Protein AF-0000000080639834 (afdb_homodimer)

Structure (mmCIF, N/CA/C/O backbone):
data_AF-0000000080639834-model_v1
#
loop_
_entity.id
_entity.type
_entity.pdbx_description
1 polymer Oxidoreductase
#
loop_
_atom_site.group_PDB
_atom_site.id
_atom_site.type_symbol
_atom_site.label_atom_id
_atom_site.label_alt_id
_atom_site.label_comp_id
_atom_site.label_asym_id
_atom_site.label_entity_id
_atom_site.label_seq_id
_atom_site.pdbx_PDB_ins_code
_atom_site.Cartn_x
_atom_site.Cartn_y
_atom_site.Cartn_z
_atom_site.occupancy
_atom_site.B_iso_or_equiv
_atom_site.auth_seq_id
_atom_site.auth_comp_id
_atom_site.auth_asym_id
_atom_site.auth_atom_id
_atom_site.pdbx_PDB_model_num
ATOM 1 N N . MET A 1 1 ? -9.336 -4.492 -18.922 1 90.06 1 MET A N 1
ATOM 2 C CA . MET A 1 1 ? -9.539 -4.125 -17.516 1 90.06 1 MET A CA 1
ATOM 3 C C . MET A 1 1 ? -8.281 -3.496 -16.938 1 90.06 1 MET A C 1
ATOM 5 O O . MET A 1 1 ? -8.312 -2.355 -16.469 1 90.06 1 MET A O 1
ATOM 9 N N . LEU A 1 2 ? -7.168 -4.141 -17.25 1 93.19 2 LEU A N 1
ATOM 10 C CA . LEU A 1 2 ? -5.934 -3.672 -16.641 1 93.19 2 LEU A CA 1
ATOM 11 C C . LEU A 1 2 ? -5.516 -2.322 -17.219 1 93.19 2 LEU A C 1
ATOM 13 O O . LEU A 1 2 ? -5.043 -1.449 -16.484 1 93.19 2 LEU A O 1
ATOM 17 N N . LYS A 1 3 ? -5.762 -2.193 -18.516 1 95.19 3 LYS A N 1
ATOM 18 C CA . LYS A 1 3 ? -5.43 -0.925 -19.156 1 95.19 3 LYS A CA 1
ATOM 19 C C . LYS A 1 3 ? -6.27 0.215 -18.578 1 95.19 3 LYS A C 1
ATOM 21 O O . LYS A 1 3 ? -5.75 1.296 -18.297 1 95.19 3 LYS A O 1
ATOM 26 N N . ILE A 1 4 ? -7.559 0.02 -18.438 1 95.81 4 ILE A N 1
ATOM 27 C CA . ILE A 1 4 ? -8.453 1.029 -17.875 1 95.81 4 ILE A CA 1
ATOM 28 C C . ILE A 1 4 ? -8.039 1.342 -16.438 1 95.81 4 ILE A C 1
ATOM 30 O O . ILE A 1 4 ? -7.992 2.508 -16.047 1 95.81 4 ILE A O 1
ATOM 34 N N . PHE A 1 5 ? -7.727 0.31 -15.688 1 97.44 5 PHE A N 1
ATOM 35 C CA . PHE A 1 5 ? -7.293 0.489 -14.312 1 97.44 5 PHE A CA 1
ATOM 36 C C . PHE A 1 5 ? -6.051 1.373 -14.242 1 97.44 5 PHE A C 1
ATOM 38 O O . PHE A 1 5 ? -5.996 2.314 -13.445 1 97.44 5 PHE A O 1
ATOM 45 N N . THR A 1 6 ? -5.07 1.073 -15.094 1 97.62 6 THR A N 1
ATOM 46 C CA . THR A 1 6 ? -3.809 1.808 -15.133 1 97.62 6 THR A CA 1
ATOM 47 C C . THR A 1 6 ? -4.051 3.275 -15.469 1 97.62 6 THR A C 1
ATOM 49 O O . THR A 1 6 ? -3.496 4.168 -14.82 1 97.62 6 THR A O 1
ATOM 52 N N . THR A 1 7 ? -4.867 3.473 -16.438 1 96.69 7 THR A N 1
ATOM 53 C CA . THR A 1 7 ? -5.152 4.832 -16.875 1 96.69 7 THR A CA 1
ATOM 54 C C . THR A 1 7 ? -5.867 5.621 -15.789 1 96.69 7 THR A C 1
ATOM 56 O O . THR A 1 7 ? -5.547 6.789 -15.547 1 96.69 7 THR A O 1
ATOM 59 N N . GLN A 1 8 ? -6.898 5.027 -15.18 1 97.5 8 GLN A N 1
ATOM 60 C CA . GLN A 1 8 ? -7.648 5.699 -14.125 1 97.5 8 GLN A CA 1
ATOM 61 C C . GLN A 1 8 ? -6.754 6.023 -12.93 1 97.5 8 GLN A C 1
ATOM 63 O O . GLN A 1 8 ? -6.848 7.105 -12.352 1 97.5 8 GLN A O 1
ATOM 68 N N . LEU A 1 9 ? -5.879 5.094 -12.555 1 97.25 9 LEU A N 1
ATOM 69 C CA . LEU A 1 9 ? -4.945 5.309 -11.453 1 97.25 9 LEU A CA 1
ATOM 70 C C . LEU A 1 9 ? -4.008 6.473 -11.75 1 97.25 9 LEU A C 1
ATOM 72 O O . LEU A 1 9 ? -3.801 7.34 -10.898 1 97.25 9 LEU A O 1
ATOM 76 N N . ALA A 1 10 ? -3.457 6.418 -12.945 1 96.56 10 ALA A N 1
ATOM 77 C CA . ALA A 1 10 ? -2.568 7.5 -13.367 1 96.56 10 ALA A CA 1
ATOM 78 C C . ALA A 1 10 ? -3.285 8.844 -13.32 1 96.56 10 ALA A C 1
ATOM 80 O O . ALA A 1 10 ? -2.691 9.859 -12.945 1 96.56 10 ALA A O 1
ATOM 81 N N . GLY A 1 11 ? -4.508 8.836 -13.766 1 97.19 11 GLY A N 1
ATOM 82 C CA . GLY A 1 11 ? -5.309 10.047 -13.703 1 97.19 11 GLY A CA 1
ATOM 83 C C . GLY A 1 11 ? -5.48 10.578 -12.297 1 97.19 11 GLY A C 1
ATOM 84 O O . GLY A 1 11 ? -5.371 11.789 -12.062 1 97.19 11 GLY A O 1
ATOM 85 N N . ILE A 1 12 ? -5.695 9.719 -11.359 1 98.12 12 ILE A N 1
ATOM 86 C CA . ILE A 1 12 ? -5.883 10.102 -9.969 1 98.12 12 ILE A CA 1
ATOM 87 C C . ILE A 1 12 ? -4.59 10.688 -9.414 1 98.12 12 ILE A C 1
ATOM 89 O O . ILE A 1 12 ? -4.605 11.75 -8.781 1 98.12 12 ILE A O 1
ATOM 93 N N . PHE A 1 13 ? -3.469 10 -9.625 1 98.19 13 PHE A N 1
ATOM 94 C CA . PHE A 1 13 ? -2.18 10.484 -9.141 1 98.19 13 PHE A CA 1
ATOM 95 C C . PHE A 1 13 ? -1.858 11.852 -9.734 1 98.19 13 PHE A C 1
ATOM 97 O O . PHE A 1 13 ? -1.372 12.742 -9.031 1 98.19 13 PHE A O 1
ATOM 104 N N . SER A 1 14 ? -2.188 11.961 -11.016 1 97.75 14 SER A N 1
ATOM 105 C CA . SER A 1 14 ? -1.952 13.234 -11.68 1 97.75 14 SER A CA 1
ATOM 106 C C . SER A 1 14 ? -2.807 14.344 -11.07 1 97.75 14 SER A C 1
ATOM 108 O O . SER A 1 14 ? -2.352 15.477 -10.93 1 97.75 14 SER A O 1
ATOM 110 N N . ARG A 1 15 ? -4.02 14.086 -10.773 1 97.81 15 ARG A N 1
ATOM 111 C CA . ARG A 1 15 ? -4.914 15.062 -10.156 1 97.81 15 ARG A CA 1
ATOM 112 C C . ARG A 1 15 ? -4.418 15.469 -8.773 1 97.81 15 ARG A C 1
ATOM 114 O O . ARG A 1 15 ? -4.477 16.641 -8.398 1 97.81 15 ARG A O 1
ATOM 121 N N . ILE A 1 16 ? -3.914 14.516 -7.984 1 98.31 16 ILE A N 1
ATOM 122 C CA . ILE A 1 16 ? -3.363 14.812 -6.668 1 98.31 16 ILE A CA 1
ATOM 123 C C . ILE A 1 16 ? -2.148 15.727 -6.812 1 98.31 16 ILE A C 1
ATOM 125 O O . ILE A 1 16 ? -2.045 16.75 -6.121 1 98.31 16 ILE A O 1
ATOM 129 N N . GLN A 1 17 ? -1.299 15.328 -7.734 1 97.5 17 GLN A N 1
ATOM 130 C CA . GLN A 1 17 ? -0.08 16.094 -7.98 1 97.5 17 GLN A CA 1
ATOM 131 C C . GLN A 1 17 ? -0.402 17.531 -8.375 1 97.5 17 GLN A C 1
ATOM 133 O O . GLN A 1 17 ? 0.26 18.469 -7.926 1 97.5 17 GLN A O 1
ATOM 138 N N . ASP A 1 18 ? -1.428 17.688 -9.156 1 97.31 18 ASP A N 1
ATOM 139 C CA . ASP A 1 18 ? -1.771 19 -9.703 1 97.31 18 ASP A CA 1
ATOM 140 C C . ASP A 1 18 ? -2.549 19.828 -8.68 1 97.31 18 ASP A C 1
ATOM 142 O O . ASP A 1 18 ? -2.326 21.031 -8.555 1 97.31 18 ASP A O 1
ATOM 146 N N . LYS A 1 19 ? -3.467 19.203 -7.961 1 97.94 19 LYS A N 1
ATOM 147 C CA . LYS A 1 19 ? -4.449 19.969 -7.191 1 97.94 19 LYS A CA 1
ATOM 148 C C . LYS A 1 19 ? -4.102 19.969 -5.707 1 97.94 19 LYS A C 1
ATOM 150 O O . LYS A 1 19 ? -4.586 20.812 -4.953 1 97.94 19 LYS A O 1
ATOM 155 N N . GLU A 1 20 ? -3.26 19.031 -5.293 1 98.25 20 GLU A N 1
ATOM 156 C CA . GLU A 1 20 ? -3.041 18.891 -3.855 1 98.25 20 GLU A CA 1
ATOM 157 C C . GLU A 1 20 ? -1.598 19.219 -3.484 1 98.25 20 GLU A C 1
ATOM 159 O O . GLU A 1 20 ? -1.167 18.969 -2.359 1 98.25 20 GLU A O 1
ATOM 164 N N . SER A 1 21 ? -0.83 19.766 -4.426 1 97.75 21 SER A N 1
ATOM 165 C CA . SER A 1 21 ? 0.59 20.016 -4.203 1 97.75 21 SER A CA 1
ATOM 166 C C . SER A 1 21 ? 0.807 20.969 -3.035 1 97.75 21 SER A C 1
ATOM 168 O O . SER A 1 21 ? 1.711 20.781 -2.221 1 97.75 21 SER A O 1
ATOM 170 N N . GLU A 1 22 ? -0.004 22 -2.928 1 98.19 22 GLU A N 1
ATOM 171 C CA . GLU A 1 22 ? 0.126 22.969 -1.846 1 98.19 22 GLU A CA 1
ATOM 172 C C . GLU A 1 22 ? -0.209 22.344 -0.496 1 98.19 22 GLU A C 1
ATOM 174 O O . GLU A 1 22 ? 0.493 22.562 0.492 1 98.19 22 GLU A O 1
ATOM 179 N N . ALA A 1 23 ? -1.272 21.594 -0.475 1 98.56 23 ALA A N 1
ATOM 180 C CA . ALA A 1 23 ? -1.664 20.922 0.756 1 98.56 23 ALA A CA 1
ATOM 181 C C . ALA A 1 23 ? -0.589 19.938 1.204 1 98.56 23 ALA A C 1
ATOM 183 O O . ALA A 1 23 ? -0.325 19.797 2.4 1 98.56 23 ALA A O 1
ATOM 184 N N . ILE A 1 24 ? 0.031 19.25 0.266 1 98.56 24 ILE A N 1
ATOM 185 C CA . ILE A 1 24 ? 1.103 18.312 0.565 1 98.56 24 ILE A CA 1
ATOM 186 C C . ILE A 1 24 ? 2.295 19.062 1.161 1 98.56 24 ILE A C 1
ATOM 188 O O . ILE A 1 24 ? 2.887 18.609 2.146 1 98.56 24 ILE A O 1
ATOM 192 N N . GLU A 1 25 ? 2.617 20.188 0.616 1 98.25 25 GLU A N 1
ATOM 193 C CA . GLU A 1 25 ? 3.707 21 1.15 1 98.25 25 GLU A CA 1
ATOM 194 C C . GLU A 1 25 ? 3.396 21.469 2.566 1 98.25 25 GLU A C 1
ATOM 196 O O . GLU A 1 25 ? 4.25 21.406 3.453 1 98.25 25 GLU A O 1
ATOM 201 N N . ASP A 1 26 ? 2.197 21.938 2.74 1 98.56 26 ASP A N 1
ATOM 202 C CA . ASP A 1 26 ? 1.784 22.422 4.055 1 98.56 26 ASP A CA 1
ATOM 203 C C . ASP A 1 26 ? 1.792 21.297 5.082 1 98.56 26 ASP A C 1
ATOM 205 O O . ASP A 1 26 ? 2.242 21.484 6.215 1 98.56 26 ASP A O 1
ATOM 209 N N . GLY A 1 27 ? 1.279 20.156 4.676 1 98.69 27 GLY A N 1
ATOM 210 C CA . GLY A 1 27 ? 1.296 19 5.555 1 98.69 27 GLY A CA 1
ATOM 211 C C . GLY A 1 27 ? 2.697 18.547 5.926 1 98.69 27 GLY A C 1
ATOM 212 O O . GLY A 1 27 ? 2.975 18.266 7.094 1 98.69 27 GLY A O 1
ATOM 213 N N . ALA A 1 28 ? 3.537 18.5 4.906 1 98.31 28 ALA A N 1
ATOM 214 C CA . ALA A 1 28 ? 4.926 18.125 5.145 1 98.31 28 ALA A CA 1
ATOM 215 C C . ALA A 1 28 ? 5.605 19.078 6.113 1 98.31 28 ALA A C 1
ATOM 217 O O . ALA A 1 28 ? 6.379 18.656 6.977 1 98.31 28 ALA A O 1
ATOM 218 N N . ARG A 1 29 ? 5.301 20.312 5.898 1 97.88 29 ARG A N 1
ATOM 219 C CA . ARG A 1 29 ? 5.883 21.328 6.77 1 97.88 29 ARG A CA 1
ATOM 220 C C . ARG A 1 29 ? 5.434 21.141 8.211 1 97.88 29 ARG A C 1
ATOM 222 O O . ARG A 1 29 ? 6.25 21.188 9.133 1 97.88 29 ARG A O 1
ATOM 229 N N . LEU A 1 30 ? 4.199 20.922 8.375 1 98.06 30 LEU A N 1
ATOM 230 C CA . LEU A 1 30 ? 3.648 20.688 9.703 1 98.06 30 LEU A CA 1
ATOM 231 C C . LEU A 1 30 ? 4.293 19.469 10.352 1 98.06 30 LEU A C 1
ATOM 233 O O . LEU A 1 30 ? 4.699 19.531 11.516 1 98.06 30 LEU A O 1
ATOM 237 N N . LEU A 1 31 ? 4.43 18.422 9.664 1 98.19 31 LEU A N 1
ATOM 238 C CA . LEU A 1 31 ? 5.004 17.188 10.164 1 98.19 31 LEU A CA 1
ATOM 239 C C . LEU A 1 31 ? 6.496 17.344 10.438 1 98.19 31 LEU A C 1
ATOM 241 O O . LEU A 1 31 ? 6.996 16.875 11.461 1 98.19 31 LEU A O 1
ATOM 245 N N . ALA A 1 32 ? 7.164 18.031 9.531 1 97.31 32 ALA A N 1
ATOM 246 C CA . ALA A 1 32 ? 8.602 18.234 9.664 1 97.31 32 ALA A CA 1
ATOM 247 C C . ALA A 1 32 ? 8.93 19 10.945 1 97.31 32 ALA A C 1
ATOM 249 O O . ALA A 1 32 ? 9.969 18.766 11.57 1 97.31 32 ALA A O 1
ATOM 250 N N . GLN A 1 33 ? 8.086 19.891 11.297 1 95.75 33 GLN A N 1
ATOM 251 C CA . GLN A 1 33 ? 8.281 20.688 12.508 1 95.75 33 GLN A CA 1
ATOM 252 C C . GLN A 1 33 ? 8.414 19.797 13.742 1 95.75 33 GLN A C 1
ATOM 254 O O . GLN A 1 33 ? 9.289 20 14.578 1 95.75 33 GLN A O 1
ATOM 259 N N . ALA A 1 34 ? 7.559 18.797 13.852 1 96 34 ALA A N 1
ATOM 260 C CA . ALA A 1 34 ? 7.637 17.859 14.969 1 96 34 ALA A CA 1
ATOM 261 C C . ALA A 1 34 ? 8.914 17.016 14.898 1 96 34 ALA A C 1
ATOM 263 O O . ALA A 1 34 ? 9.602 16.844 15.898 1 96 34 ALA A O 1
ATOM 264 N N . ALA A 1 35 ? 9.242 16.531 13.703 1 95.81 35 ALA A N 1
ATOM 265 C CA . ALA A 1 35 ? 10.398 15.664 13.508 1 95.81 35 ALA A CA 1
ATOM 266 C C . ALA A 1 35 ? 11.695 16.375 13.883 1 95.81 35 ALA A C 1
ATOM 268 O O . ALA A 1 35 ? 12.539 15.812 14.586 1 95.81 35 ALA A O 1
ATOM 269 N N . VAL A 1 36 ? 11.844 17.609 13.484 1 95.56 36 VAL A N 1
ATOM 270 C CA . VAL A 1 36 ? 13.07 18.359 13.719 1 95.56 36 VAL A CA 1
ATOM 271 C C . VAL A 1 36 ? 13.203 18.703 15.203 1 95.56 36 VAL A C 1
ATOM 273 O O . VAL A 1 36 ? 14.312 18.766 15.734 1 95.56 36 VAL A O 1
ATOM 276 N N . SER A 1 37 ? 12.141 18.859 15.891 1 95.12 37 SER A N 1
ATOM 277 C CA . SER A 1 37 ? 12.156 19.25 17.297 1 95.12 37 SER A CA 1
ATOM 278 C C . SER A 1 37 ? 12.234 18.031 18.203 1 95.12 37 SER A C 1
ATOM 280 O O . SER A 1 37 ? 12.156 18.141 19.438 1 95.12 37 SER A O 1
ATOM 282 N N . GLY A 1 38 ? 12.32 16.812 17.641 1 95.38 38 GLY A N 1
ATOM 283 C CA . GLY A 1 38 ? 12.531 15.602 18.406 1 95.38 38 GLY A CA 1
ATOM 284 C C . GLY A 1 38 ? 11.234 14.969 18.891 1 95.38 38 GLY A C 1
ATOM 285 O O . GLY A 1 38 ? 11.25 14.102 19.766 1 95.38 38 GLY A O 1
ATOM 286 N N . HIS A 1 39 ? 10.133 15.406 18.297 1 97 39 HIS A N 1
ATOM 287 C CA . HIS A 1 39 ? 8.836 14.852 18.656 1 97 39 HIS A CA 1
ATOM 288 C C . HIS A 1 39 ? 8.352 13.852 17.609 1 97 39 HIS A C 1
ATOM 290 O O . HIS A 1 39 ? 9.023 13.633 16.609 1 97 39 HIS A O 1
ATOM 296 N N . SER A 1 40 ? 7.172 13.273 17.859 1 97.88 40 SER A N 1
ATOM 297 C CA . SER A 1 40 ? 6.77 12.125 17.062 1 97.88 40 SER A CA 1
ATOM 298 C C . SER A 1 40 ? 5.664 12.5 16.078 1 97.88 40 SER A C 1
ATOM 300 O O . SER A 1 40 ? 4.91 13.445 16.312 1 97.88 40 SER A O 1
ATOM 302 N N . ILE A 1 41 ? 5.668 11.789 15.023 1 98.38 41 ILE A N 1
ATOM 303 C CA . ILE A 1 41 ? 4.566 11.766 14.07 1 98.38 41 ILE A CA 1
ATOM 304 C C . ILE A 1 41 ? 3.807 10.445 14.188 1 98.38 41 ILE A C 1
ATOM 306 O O . ILE A 1 41 ? 4.316 9.398 13.789 1 98.38 41 ILE A O 1
ATOM 310 N N . TYR A 1 42 ? 2.621 10.477 14.719 1 98.69 42 TYR A N 1
ATOM 311 C CA . TYR A 1 42 ? 1.824 9.266 14.859 1 98.69 42 TYR A CA 1
ATOM 312 C C . TYR A 1 42 ? 0.984 9.023 13.609 1 98.69 42 TYR A C 1
ATOM 314 O O . TYR A 1 42 ? 0.256 9.906 13.156 1 98.69 42 TYR A O 1
ATOM 322 N N . LEU A 1 43 ? 1.122 7.895 13.055 1 98.56 43 LEU A N 1
ATOM 323 C CA . LEU A 1 43 ? 0.409 7.516 11.836 1 98.56 43 LEU A CA 1
ATOM 324 C C . LEU A 1 43 ? -0.822 6.68 12.172 1 98.56 43 LEU A C 1
ATOM 326 O O . LEU A 1 43 ? -0.72 5.66 12.859 1 98.56 43 LEU A O 1
ATOM 330 N N . TYR A 1 44 ? -1.936 7.16 11.695 1 98.19 44 TYR A N 1
ATOM 331 C CA . TYR A 1 44 ? -3.191 6.445 11.898 1 98.19 44 TYR A CA 1
ATOM 332 C C . TYR A 1 44 ? -3.783 5.996 10.57 1 98.19 44 TYR A C 1
ATOM 334 O O . TYR A 1 44 ? -3.82 6.77 9.609 1 98.19 44 TYR A O 1
ATOM 342 N N . GLY A 1 45 ? -4.219 4.879 10.438 1 97.56 45 GLY A N 1
ATOM 343 C CA . GLY A 1 45 ? -4.98 4.281 9.352 1 97.56 45 GLY A CA 1
ATOM 344 C C . GLY A 1 45 ? -5.75 3.045 9.781 1 97.56 45 GLY A C 1
ATOM 345 O O . GLY A 1 45 ? -5.199 2.16 10.438 1 97.56 45 GLY A O 1
ATOM 346 N N . ALA A 1 46 ? -7 3.008 9.469 1 96.5 46 ALA A N 1
ATOM 347 C CA . ALA A 1 46 ? -7.816 1.84 9.789 1 96.5 46 ALA A CA 1
ATOM 348 C C . ALA A 1 46 ? -7.91 0.892 8.594 1 96.5 46 ALA A C 1
ATOM 350 O O . ALA A 1 46 ? -7.656 1.29 7.457 1 96.5 46 ALA A O 1
ATOM 351 N N . ASN A 1 47 ? -8.242 -0.362 8.922 1 96.44 47 ASN A N 1
ATOM 352 C CA . ASN A 1 47 ? -8.445 -1.374 7.895 1 96.44 47 ASN A CA 1
ATOM 353 C C . ASN A 1 47 ? -7.277 -1.428 6.918 1 96.44 47 ASN A C 1
ATOM 355 O O . ASN A 1 47 ? -6.121 -1.547 7.332 1 96.44 47 ASN A O 1
ATOM 359 N N . GLU A 1 48 ? -7.512 -1.321 5.574 1 98.19 48 GLU A N 1
ATOM 360 C CA . GLU A 1 48 ? -6.445 -1.461 4.586 1 98.19 48 GLU A CA 1
ATOM 361 C C . GLU A 1 48 ? -5.422 -0.336 4.719 1 98.19 48 GLU A C 1
ATOM 363 O O . GLU A 1 48 ? -4.258 -0.502 4.348 1 98.19 48 GLU A O 1
ATOM 368 N N . MET A 1 49 ? -5.852 0.765 5.348 1 98.31 49 MET A N 1
ATOM 369 C CA . MET A 1 49 ? -4.949 1.909 5.461 1 98.31 49 MET A CA 1
ATOM 370 C C . MET A 1 49 ? -3.859 1.644 6.492 1 98.31 49 MET A C 1
ATOM 372 O O . MET A 1 49 ? -2.871 2.375 6.562 1 98.31 49 MET A O 1
ATOM 376 N N . GLN A 1 50 ? -4.023 0.558 7.238 1 97.88 50 GLN A N 1
ATOM 377 C CA . GLN A 1 50 ? -2.949 0.133 8.125 1 97.88 50 GLN A CA 1
ATOM 378 C C . GLN A 1 50 ? -1.675 -0.169 7.344 1 97.88 50 GLN A C 1
ATOM 380 O O . GLN A 1 50 ? -0.573 -0.104 7.895 1 97.88 50 GLN A O 1
ATOM 385 N N . GLY A 1 51 ? -1.862 -0.448 6.078 1 98.38 51 GLY A N 1
ATOM 386 C CA . GLY A 1 51 ? -0.725 -0.765 5.227 1 98.38 51 GLY A CA 1
ATOM 387 C C . GLY A 1 51 ? 0.254 0.386 5.086 1 98.38 51 GLY A C 1
ATOM 388 O O . GLY A 1 51 ? 1.43 0.175 4.781 1 98.38 51 GLY A O 1
ATOM 389 N N . ILE A 1 52 ? -0.214 1.616 5.324 1 98.62 52 ILE A N 1
ATOM 390 C CA . ILE A 1 52 ? 0.664 2.777 5.23 1 98.62 52 ILE A CA 1
ATOM 391 C C . ILE A 1 52 ? 1.757 2.686 6.297 1 98.62 52 ILE A C 1
ATOM 393 O O . ILE A 1 52 ? 2.91 3.045 6.043 1 98.62 52 ILE A O 1
ATOM 397 N N . LEU A 1 53 ? 1.358 2.227 7.469 1 98.06 53 LEU A N 1
ATOM 398 C CA . LEU A 1 53 ? 2.32 2.096 8.555 1 98.06 53 LEU A CA 1
ATOM 399 C C . LEU A 1 53 ? 3.406 1.084 8.203 1 98.06 53 LEU A C 1
ATOM 401 O O . LEU A 1 53 ? 4.566 1.253 8.586 1 98.06 53 LEU A O 1
ATOM 405 N N . CYS A 1 54 ? 3.043 -0.043 7.469 1 97.75 54 CYS A N 1
ATOM 406 C CA . CYS A 1 54 ? 4.027 -1.024 7.023 1 97.75 54 CYS A CA 1
ATOM 407 C C . CYS A 1 54 ? 5.113 -0.365 6.184 1 97.75 54 CYS A C 1
ATOM 409 O O . CYS A 1 54 ? 6.305 -0.602 6.406 1 97.75 54 CYS A O 1
ATOM 411 N N . GLU A 1 55 ? 4.684 0.491 5.301 1 97.94 55 GLU A N 1
ATOM 412 C CA . GLU A 1 55 ? 5.629 1.222 4.465 1 97.94 55 GLU A CA 1
ATOM 413 C C . GLU A 1 55 ? 6.445 2.215 5.285 1 97.94 55 GLU A C 1
ATOM 415 O O . GLU A 1 55 ? 7.664 2.301 5.137 1 97.94 55 GLU A O 1
ATOM 420 N N . ALA A 1 56 ? 5.785 2.914 6.152 1 97.88 56 ALA A N 1
ATOM 421 C CA . ALA A 1 56 ? 6.402 4.016 6.891 1 97.88 56 ALA A CA 1
ATOM 422 C C . ALA A 1 56 ? 7.465 3.498 7.855 1 97.88 56 ALA A C 1
ATOM 424 O O . ALA A 1 56 ? 8.477 4.164 8.086 1 97.88 56 ALA A O 1
ATOM 425 N N . GLU A 1 57 ? 7.246 2.309 8.367 1 96.62 57 GLU A N 1
ATOM 426 C CA . GLU A 1 57 ? 8.125 1.806 9.422 1 96.62 57 GLU A CA 1
ATOM 427 C C . GLU A 1 57 ? 9.125 0.794 8.859 1 96.62 57 GLU A C 1
ATOM 429 O O . GLU A 1 57 ? 10.266 0.711 9.336 1 96.62 57 GLU A O 1
ATOM 434 N N . LEU A 1 58 ? 8.68 0.036 7.863 1 96.31 58 LEU A N 1
ATOM 435 C CA . LEU A 1 58 ? 9.461 -1.139 7.488 1 96.31 58 LEU A CA 1
ATOM 436 C C . LEU A 1 58 ? 9.969 -1.019 6.055 1 96.31 58 LEU A C 1
ATOM 438 O O . LEU A 1 58 ? 10.68 -1.903 5.566 1 96.31 58 LEU A O 1
ATOM 442 N N . GLY A 1 59 ? 9.547 0.02 5.371 1 95.31 59 GLY A N 1
ATOM 443 C CA . GLY A 1 59 ? 10.039 0.221 4.016 1 95.31 59 GLY A CA 1
ATOM 444 C C . GLY A 1 59 ? 11.523 0.528 3.963 1 95.31 59 GLY A C 1
ATOM 445 O O . GLY A 1 59 ? 12.156 0.72 5 1 95.31 59 GLY A O 1
ATOM 446 N N . SER A 1 60 ? 12.086 0.561 2.795 1 94.5 60 SER A N 1
ATOM 447 C CA . SER A 1 60 ? 13.516 0.806 2.602 1 94.5 60 SER A CA 1
ATOM 448 C C . SER A 1 60 ? 13.883 2.244 2.951 1 94.5 60 SER A C 1
ATOM 450 O O . SER A 1 60 ? 15.039 2.543 3.232 1 94.5 60 SER A O 1
ATOM 452 N N . GLU A 1 61 ? 12.898 3.119 2.922 1 94.69 61 GLU A N 1
ATOM 453 C CA . GLU A 1 61 ? 13.078 4.535 3.227 1 94.69 61 GLU A CA 1
ATOM 454 C C . GLU A 1 61 ? 12.039 5.027 4.227 1 94.69 61 GLU A C 1
ATOM 456 O O . GLU A 1 61 ? 11.195 5.859 3.893 1 94.69 61 GLU A O 1
ATOM 461 N N . PRO A 1 62 ? 12.234 4.605 5.41 1 94.56 62 PRO A N 1
ATOM 462 C CA . PRO A 1 62 ? 11.219 4.953 6.41 1 94.56 62 PRO A CA 1
ATOM 463 C C . PRO A 1 62 ? 11.094 6.461 6.625 1 94.56 62 PRO A C 1
ATOM 465 O O . PRO A 1 62 ? 12.078 7.191 6.484 1 94.56 62 PRO A O 1
ATOM 468 N N . MET A 1 63 ? 9.969 6.969 6.938 1 95.12 63 MET A N 1
ATOM 469 C CA . MET A 1 63 ? 9.719 8.367 7.254 1 95.12 63 MET A CA 1
ATOM 470 C C . MET A 1 63 ? 10.281 8.727 8.625 1 95.12 63 MET A C 1
ATOM 472 O O . MET A 1 63 ? 10.102 7.977 9.586 1 95.12 63 MET A O 1
ATOM 476 N N . PRO A 1 64 ? 10.945 9.797 8.773 1 95.25 64 PRO A N 1
ATOM 477 C CA . PRO A 1 64 ? 11.523 10.18 10.062 1 95.25 64 PRO A CA 1
ATOM 478 C C . PRO A 1 64 ? 10.461 10.406 11.141 1 95.25 64 PRO A C 1
ATOM 480 O O . PRO A 1 64 ? 9.391 10.945 10.859 1 95.25 64 PRO A O 1
ATOM 483 N N . ALA A 1 65 ? 10.703 9.93 12.359 1 96.5 65 ALA A N 1
ATOM 484 C CA . ALA A 1 65 ? 9.984 10.25 13.594 1 96.5 65 ALA A CA 1
ATOM 485 C C . ALA A 1 65 ? 8.594 9.617 13.594 1 96.5 65 ALA A C 1
ATOM 487 O O . ALA A 1 65 ? 7.727 10.016 14.375 1 96.5 65 ALA A O 1
ATOM 488 N N . VAL A 1 66 ? 8.336 8.688 12.688 1 97.5 66 VAL A N 1
ATOM 489 C CA . VAL A 1 66 ? 7.004 8.109 12.578 1 97.5 66 VAL A CA 1
ATOM 490 C C . VAL A 1 66 ? 6.852 6.973 13.594 1 97.5 66 VAL A C 1
ATOM 492 O O . VAL A 1 66 ? 7.789 6.207 13.82 1 97.5 66 VAL A O 1
ATOM 495 N N . LYS A 1 67 ? 5.707 6.949 14.211 1 97.25 67 LYS A N 1
ATOM 496 C CA . LYS A 1 67 ? 5.309 5.875 15.109 1 97.25 67 LYS A CA 1
ATOM 497 C C . LYS A 1 67 ? 3.869 5.441 14.844 1 97.25 67 LYS A C 1
ATOM 499 O O . LYS A 1 67 ? 3.07 6.211 14.305 1 97.25 67 LYS A O 1
ATOM 504 N N . ALA A 1 68 ? 3.609 4.227 15.211 1 97.12 68 ALA A N 1
ATOM 505 C CA . ALA A 1 68 ? 2.229 3.754 15.164 1 97.12 68 ALA A CA 1
ATOM 506 C C . ALA A 1 68 ? 1.34 4.555 16.109 1 97.12 68 ALA A C 1
ATOM 508 O O . ALA A 1 68 ? 1.759 4.91 17.219 1 97.12 68 ALA A O 1
ATOM 509 N N . PHE A 1 69 ? 0.178 4.797 15.672 1 97.94 69 PHE A N 1
ATOM 510 C CA . PHE A 1 69 ? -0.785 5.449 16.547 1 97.94 69 PHE A CA 1
ATOM 511 C C . PHE A 1 69 ? -1.034 4.609 17.797 1 97.94 69 PHE A C 1
ATOM 513 O O . PHE A 1 69 ? -1.271 3.404 17.703 1 97.94 69 PHE A O 1
ATOM 520 N N . PRO A 1 70 ? -0.953 5.18 18.922 1 96.19 70 PRO A N 1
ATOM 521 C CA . PRO A 1 70 ? -1.114 4.422 20.156 1 96.19 70 PRO A CA 1
ATOM 522 C C . PRO A 1 70 ? -2.557 3.977 20.406 1 96.19 70 PRO A C 1
ATOM 524 O O . PRO A 1 70 ? -3.455 4.363 19.656 1 96.19 70 PRO A O 1
ATOM 527 N N . ASP A 1 71 ? -2.781 3.217 21.422 1 92.25 71 ASP A N 1
ATOM 528 C CA . ASP A 1 71 ? -4.094 2.666 21.75 1 92.25 71 ASP A CA 1
ATOM 529 C C . ASP A 1 71 ? -5.082 3.777 22.094 1 92.25 71 ASP A C 1
ATOM 531 O O . ASP A 1 71 ? -6.285 3.645 21.844 1 92.25 71 ASP A O 1
ATOM 535 N N . THR A 1 72 ? -4.512 4.809 22.688 1 91.94 72 THR A N 1
ATOM 536 C CA . THR A 1 72 ? -5.352 5.949 23.031 1 91.94 72 THR A CA 1
ATOM 537 C C . THR A 1 72 ? -4.688 7.258 22.609 1 91.94 72 THR A C 1
ATOM 539 O O . THR A 1 72 ? -3.459 7.371 22.641 1 91.94 72 THR A O 1
ATOM 542 N N . ALA A 1 73 ? -5.523 8.227 22.297 1 94.12 73 ALA A N 1
ATOM 543 C CA . ALA A 1 73 ? -5.043 9.539 21.891 1 94.12 73 ALA A CA 1
ATOM 544 C C . ALA A 1 73 ? -4.48 10.312 23.078 1 94.12 73 ALA A C 1
ATOM 546 O O . ALA A 1 73 ? -3.803 11.328 22.906 1 94.12 73 ALA A O 1
ATOM 547 N N . ASP A 1 74 ? -4.672 9.82 24.266 1 93.94 74 ASP A N 1
ATOM 548 C CA . ASP A 1 74 ? -4.301 10.531 25.484 1 93.94 74 ASP A CA 1
ATOM 549 C C . ASP A 1 74 ? -2.785 10.672 25.594 1 93.94 74 ASP A C 1
ATOM 551 O O . ASP A 1 74 ? -2.289 11.617 26.203 1 93.94 74 ASP A O 1
ATOM 555 N N . SER A 1 75 ? -2.098 9.781 25.062 1 94.62 75 SER A N 1
ATOM 556 C CA . SER A 1 75 ? -0.643 9.789 25.188 1 94.62 75 SER A CA 1
ATOM 557 C C . SER A 1 75 ? -0.009 10.75 24.188 1 94.62 75 SER A C 1
ATOM 559 O O . SER A 1 75 ? 1.18 11.062 24.281 1 94.62 75 SER A O 1
ATOM 561 N N . ILE A 1 76 ? -0.763 11.242 23.25 1 97 76 ILE A N 1
ATOM 562 C CA . ILE A 1 76 ? -0.272 12.18 22.25 1 97 76 ILE A CA 1
ATOM 563 C C . ILE A 1 76 ? -0.305 13.602 22.812 1 97 76 ILE A C 1
ATOM 565 O O . ILE A 1 76 ? -1.308 14.023 23.391 1 97 76 ILE A O 1
ATOM 569 N N . THR A 1 77 ? 0.756 14.344 22.641 1 95.44 77 THR A N 1
ATOM 570 C CA . THR A 1 77 ? 0.842 15.688 23.203 1 95.44 77 THR A CA 1
ATOM 571 C C . THR A 1 77 ? 0.734 16.734 22.094 1 95.44 77 THR A C 1
ATOM 573 O O . THR A 1 77 ? 0.829 16.406 20.906 1 95.44 77 THR A O 1
ATOM 576 N N . GLU A 1 78 ? 0.684 17.984 22.438 1 95.69 78 GLU A N 1
ATOM 577 C CA . GLU A 1 78 ? 0.542 19.094 21.5 1 95.69 78 GLU A CA 1
ATOM 578 C C . GLU A 1 78 ? 1.802 19.281 20.656 1 95.69 78 GLU A C 1
ATOM 580 O O . GLU A 1 78 ? 1.762 19.891 19.594 1 95.69 78 GLU A O 1
ATOM 585 N N . SER A 1 79 ? 2.918 18.688 21.188 1 97 79 SER A N 1
ATOM 586 C CA . SER A 1 79 ? 4.176 18.828 20.469 1 97 79 SER A CA 1
ATOM 587 C C . SER A 1 79 ? 4.293 17.766 19.375 1 97 79 SER A C 1
ATOM 589 O O . SER A 1 79 ? 5.113 17.891 18.469 1 97 79 SER A O 1
ATOM 591 N N . ASP A 1 80 ? 3.475 16.703 19.422 1 98.25 80 ASP A N 1
ATOM 592 C CA . ASP A 1 80 ? 3.441 15.648 18.422 1 98.25 80 ASP A CA 1
ATOM 593 C C . ASP A 1 80 ? 2.566 16.047 17.234 1 98.25 80 ASP A C 1
ATOM 595 O O . ASP A 1 80 ? 1.898 17.078 17.266 1 98.25 80 ASP A O 1
ATOM 599 N N . ARG A 1 81 ? 2.645 15.297 16.188 1 98.62 81 ARG A N 1
ATOM 600 C CA . ARG A 1 81 ? 1.751 15.422 15.047 1 98.62 81 ARG A CA 1
ATOM 601 C C . ARG A 1 81 ? 1.111 14.078 14.703 1 98.62 81 ARG A C 1
ATOM 603 O O . ARG A 1 81 ? 1.627 13.023 15.086 1 98.62 81 ARG A O 1
ATOM 610 N N . VAL A 1 82 ? -0.001 14.219 14.086 1 98.62 82 VAL A N 1
ATOM 611 C CA . VAL A 1 82 ? -0.688 13.008 13.648 1 98.62 82 VAL A CA 1
ATOM 612 C C . VAL A 1 82 ? -0.933 13.078 12.141 1 98.62 82 VAL A C 1
ATOM 614 O O . VAL A 1 82 ? -1.34 14.117 11.617 1 98.62 82 VAL A O 1
ATOM 617 N N . LEU A 1 83 ? -0.575 12.094 11.477 1 98.75 83 LEU A N 1
ATOM 618 C CA . LEU A 1 83 ? -0.9 11.859 10.078 1 98.75 83 LEU A CA 1
ATOM 619 C C . LEU A 1 83 ? -1.946 10.758 9.938 1 98.75 83 LEU A C 1
ATOM 621 O O . LEU A 1 83 ? -1.662 9.586 1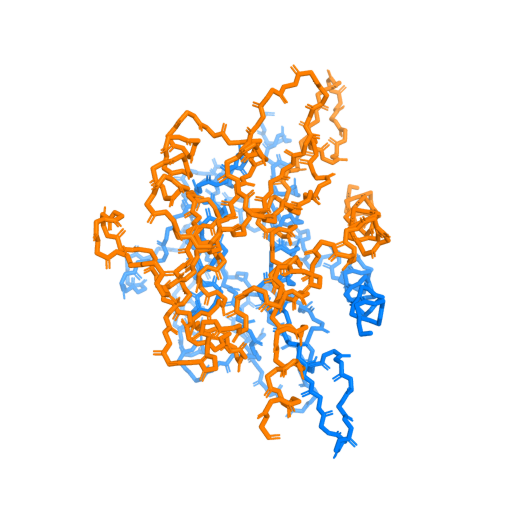0.211 1 98.75 83 LEU A O 1
ATOM 625 N N . MET A 1 84 ? -3.141 11.164 9.523 1 98.56 84 MET A N 1
ATOM 626 C CA . MET A 1 84 ? -4.273 10.25 9.484 1 98.56 84 MET A CA 1
ATOM 627 C C . MET A 1 84 ? -4.68 9.953 8.047 1 98.56 84 MET A C 1
ATOM 629 O O . MET A 1 84 ? -4.852 10.867 7.238 1 98.56 84 MET A O 1
ATOM 633 N N . PHE A 1 85 ? -4.797 8.672 7.684 1 98.62 85 PHE A N 1
ATOM 634 C CA . PHE A 1 85 ? -5.273 8.234 6.379 1 98.62 85 PHE A CA 1
ATOM 635 C C . PHE A 1 85 ? -6.641 7.574 6.496 1 98.62 85 PHE A C 1
ATOM 637 O O . PHE A 1 85 ? -6.82 6.637 7.273 1 98.62 85 PHE A O 1
ATOM 644 N N . CYS A 1 86 ? -7.57 8.047 5.695 1 97.81 86 CYS A N 1
ATOM 645 C CA . CYS A 1 86 ? -8.914 7.484 5.664 1 97.81 86 CYS A CA 1
ATOM 646 C C . CYS A 1 86 ? -9.305 7.09 4.246 1 97.81 86 CYS A C 1
ATOM 648 O O . CYS A 1 86 ? -9.031 7.82 3.293 1 97.81 86 CYS A O 1
ATOM 650 N N . SER A 1 87 ? -9.953 5.934 4.07 1 97.06 87 SER A N 1
ATOM 651 C CA . SER A 1 87 ? -10.375 5.453 2.76 1 97.06 87 SER A CA 1
ATOM 652 C C . SER A 1 87 ? -11.68 6.113 2.324 1 97.06 87 SER A C 1
ATOM 654 O O . SER A 1 87 ? -12.094 5.98 1.17 1 97.06 87 SER A O 1
ATOM 656 N N . SER A 1 88 ? -12.344 6.797 3.225 1 96.06 88 SER A N 1
ATOM 657 C CA . SER A 1 88 ? -13.57 7.559 3.018 1 96.06 88 SER A CA 1
ATOM 658 C C . SER A 1 88 ? -13.461 8.953 3.625 1 96.06 88 SER A C 1
ATOM 660 O O . SER A 1 88 ? -12.414 9.32 4.164 1 96.06 88 SER A O 1
ATOM 662 N N . PRO A 1 89 ? -14.492 9.75 3.432 1 95.38 89 PRO A N 1
ATOM 663 C CA . PRO A 1 89 ? -14.406 11.094 4 1 95.38 89 PRO A CA 1
ATOM 664 C C . PRO A 1 89 ? -14.289 11.094 5.523 1 95.38 89 PRO A C 1
ATOM 666 O O . PRO A 1 89 ? -14.07 12.141 6.133 1 95.38 89 PRO A O 1
ATOM 669 N N . GLY A 1 90 ? -14.266 9.945 6.145 1 93.62 90 GLY A N 1
ATOM 670 C CA . GLY A 1 90 ? -14.164 9.781 7.586 1 93.62 90 GLY A CA 1
ATOM 671 C C . GLY A 1 90 ? -15.375 9.109 8.195 1 93.62 90 GLY A C 1
ATOM 672 O O . GLY A 1 90 ? -16.5 9.617 8.086 1 93.62 90 GLY A O 1
ATOM 673 N N . THR A 1 91 ? -15.156 7.949 8.781 1 94 91 THR A N 1
ATOM 674 C CA . THR A 1 91 ? -16.219 7.316 9.562 1 94 91 THR A CA 1
ATOM 675 C C . THR A 1 91 ? -16.531 8.133 10.812 1 94 91 THR A C 1
ATOM 677 O O . THR A 1 91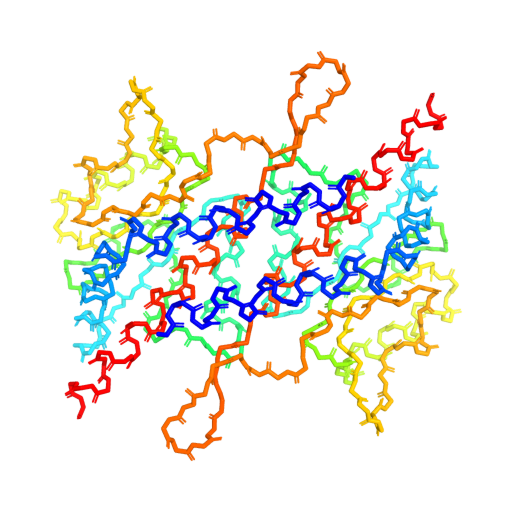 ? -15.789 9.062 11.156 1 94 91 THR A O 1
ATOM 680 N N . ALA A 1 92 ? -17.562 7.797 11.469 1 94.5 92 ALA A N 1
ATOM 681 C CA . ALA A 1 92 ? -17.906 8.477 12.719 1 94.5 92 ALA A CA 1
ATOM 682 C C . ALA A 1 92 ? -16.766 8.359 13.734 1 94.5 92 ALA A C 1
ATOM 684 O O . ALA A 1 92 ? -16.469 9.32 14.445 1 94.5 92 ALA A O 1
ATOM 685 N N . GLU A 1 93 ? -16.141 7.199 13.766 1 95.31 93 GLU A N 1
ATOM 686 C CA . GLU A 1 93 ? -15.039 6.957 14.68 1 95.31 93 GLU A CA 1
ATOM 687 C C . GLU A 1 93 ? -13.82 7.805 14.32 1 95.31 93 GLU A C 1
ATOM 689 O O . GLU A 1 93 ? -13.172 8.375 15.195 1 95.31 93 GLU A O 1
ATOM 694 N N . GLU A 1 94 ? -13.531 7.871 13.086 1 96.38 94 GLU A N 1
ATOM 695 C CA . GLU A 1 94 ? -12.398 8.656 12.602 1 96.38 94 GLU A CA 1
ATOM 696 C C . GLU A 1 94 ? -12.617 10.148 12.852 1 96.38 94 GLU A C 1
ATOM 698 O O . GLU A 1 94 ? -11.695 10.859 13.234 1 96.38 94 GLU A O 1
ATOM 703 N N . GLN A 1 95 ? -13.828 10.578 12.617 1 95.75 95 GLN A N 1
ATOM 704 C CA . GLN A 1 95 ? -14.164 11.977 12.836 1 95.75 95 GLN A CA 1
ATOM 705 C C . GLN A 1 95 ? -14.078 12.336 14.32 1 95.75 95 GLN A C 1
ATOM 707 O O . GLN A 1 95 ? -13.578 13.406 14.68 1 95.75 95 GLN A O 1
ATOM 712 N N . ALA A 1 96 ? -14.578 11.477 15.148 1 96 96 ALA A N 1
ATOM 713 C CA . ALA A 1 96 ? -14.508 11.688 16.594 1 96 96 ALA A CA 1
ATOM 714 C C . ALA A 1 96 ? -13.055 11.773 17.062 1 96 96 ALA A C 1
ATOM 716 O O . ALA A 1 96 ? -12.711 12.602 17.906 1 96 96 ALA A O 1
ATOM 717 N N . LEU A 1 97 ? -12.234 10.891 16.516 1 97.06 97 LEU A N 1
ATOM 718 C CA . LEU A 1 97 ? -10.812 10.891 16.859 1 97.06 97 LEU A CA 1
ATOM 719 C C . LEU A 1 97 ? -10.148 12.195 16.422 1 97.06 97 LEU A C 1
ATOM 721 O O . LEU A 1 97 ? -9.406 12.805 17.203 1 97.06 97 LEU A O 1
ATOM 725 N N . ALA A 1 98 ? -10.414 12.609 15.203 1 96.88 98 ALA A N 1
ATOM 726 C CA . ALA A 1 98 ? -9.852 13.852 14.68 1 96.88 98 ALA A CA 1
ATOM 727 C C . ALA A 1 98 ? -10.281 15.047 15.531 1 96.88 98 ALA A C 1
ATOM 729 O O . ALA A 1 98 ? -9.461 15.914 15.836 1 96.88 98 ALA A O 1
ATOM 730 N N . GLN A 1 99 ? -11.523 15.062 15.891 1 95.94 99 GLN A N 1
ATOM 731 C CA . GLN A 1 99 ? -12.047 16.141 16.719 1 95.94 99 GLN A CA 1
ATOM 732 C C . GLN A 1 99 ? -11.352 16.188 18.078 1 95.94 99 GLN A C 1
ATOM 734 O O . GLN A 1 99 ? -11 17.266 18.562 1 95.94 99 GLN A O 1
ATOM 739 N N . LYS A 1 100 ? -11.203 15.031 18.656 1 96.75 100 LYS A N 1
ATOM 740 C CA . LYS A 1 100 ? -10.523 14.93 19.938 1 96.75 100 LYS A CA 1
ATOM 741 C C . LYS A 1 100 ? -9.102 15.477 19.859 1 96.75 100 LYS A C 1
ATOM 743 O O . LYS A 1 100 ? -8.656 16.219 20.734 1 96.75 100 LYS A O 1
ATOM 748 N N . LEU A 1 101 ? -8.359 15.07 18.828 1 97.56 101 LEU A N 1
ATOM 749 C CA . LEU A 1 101 ? -6.992 15.523 18.625 1 97.56 101 LEU A CA 1
ATOM 750 C C . LEU A 1 101 ? -6.945 17.031 18.359 1 97.56 101 LEU A C 1
ATOM 752 O O . LEU A 1 101 ? -6.07 17.719 18.875 1 97.56 101 LEU A O 1
ATOM 756 N N . TYR A 1 102 ? -7.918 17.453 17.578 1 94.19 102 TYR A N 1
ATOM 757 C CA . TYR A 1 102 ? -8.023 18.875 17.266 1 94.19 102 TYR A CA 1
ATOM 758 C C . TYR A 1 102 ? -8.242 19.703 18.531 1 94.19 102 TYR A C 1
ATOM 760 O O . TYR A 1 102 ? -7.598 20.734 18.719 1 94.19 102 TYR A O 1
ATOM 768 N N . GLU A 1 103 ? -9.047 19.297 19.375 1 94.31 103 GLU A N 1
ATOM 769 C CA . GLU A 1 103 ? -9.367 20 20.609 1 94.31 103 GLU A CA 1
ATOM 770 C C . GLU A 1 103 ? -8.18 19.984 21.562 1 94.31 103 GLU A C 1
ATOM 772 O O . GLU A 1 103 ? -7.996 20.906 22.359 1 94.31 103 GLU A O 1
ATOM 777 N N . LYS A 1 104 ? -7.383 18.969 21.484 1 95.75 104 LYS A N 1
ATOM 778 C CA . LYS A 1 104 ? -6.188 18.844 22.312 1 95.75 104 LYS A CA 1
ATOM 779 C C . LYS A 1 104 ? -5.078 19.766 21.812 1 95.75 104 LYS A C 1
ATOM 781 O O . LYS A 1 104 ? -4.094 20 22.516 1 95.75 104 LYS A O 1
ATOM 786 N N . GLY A 1 105 ? -5.258 20.234 20.594 1 96.06 105 GLY A N 1
ATOM 787 C CA . GLY A 1 105 ? -4.266 21.125 20.016 1 96.06 105 GLY A CA 1
ATOM 788 C C . GLY A 1 105 ? -3.172 20.375 19.266 1 96.06 105 GLY A C 1
ATOM 789 O O . GLY A 1 105 ? -2.111 20.938 18.984 1 96.06 105 GLY A O 1
ATOM 790 N N . VAL A 1 106 ? -3.35 19.094 18.984 1 97.62 106 VAL A N 1
ATOM 791 C CA . VAL A 1 106 ? -2.387 18.281 18.234 1 97.62 106 VAL A CA 1
ATOM 792 C C . VAL A 1 106 ? -2.463 18.625 16.75 1 97.62 106 VAL A C 1
ATOM 794 O O . VAL A 1 106 ? -3.555 18.703 16.188 1 97.62 106 VAL A O 1
ATOM 797 N N . GLY A 1 107 ? -1.288 18.984 16.141 1 98.06 107 GLY A N 1
ATOM 798 C CA . GLY A 1 107 ? -1.276 19.188 14.695 1 98.06 107 GLY A CA 1
ATOM 799 C C . GLY A 1 107 ? -1.703 17.953 13.922 1 98.06 107 GLY A C 1
ATOM 800 O O . GLY A 1 107 ? -1.193 16.844 14.156 1 98.06 107 GLY A O 1
ATOM 801 N N . LEU A 1 108 ? -2.67 18.156 13.055 1 98.44 108 LEU A N 1
ATOM 802 C CA . LEU A 1 108 ? -3.285 17.031 12.383 1 98.44 108 LEU A CA 1
ATOM 803 C C . LEU A 1 108 ? -3.281 17.219 10.867 1 98.44 108 LEU A C 1
ATOM 805 O O . LEU A 1 108 ? -3.793 18.219 10.367 1 98.44 108 LEU A O 1
ATOM 809 N N . VAL A 1 109 ? -2.641 16.281 10.164 1 98.69 109 VAL A N 1
ATOM 810 C CA . VAL A 1 109 ? -2.732 16.156 8.711 1 98.69 109 VAL A CA 1
ATOM 811 C C . VAL A 1 109 ? -3.615 14.969 8.344 1 98.69 109 VAL A C 1
ATOM 813 O O . VAL A 1 109 ? -3.348 13.844 8.75 1 98.69 109 VAL A O 1
ATOM 816 N N . CYS A 1 110 ? -4.66 15.195 7.559 1 98.62 110 CYS A N 1
ATOM 817 C CA . CYS A 1 110 ? -5.578 14.117 7.195 1 98.62 110 CYS A CA 1
ATOM 818 C C . CYS A 1 110 ? -5.621 13.922 5.688 1 98.62 110 CYS A C 1
ATOM 820 O O . CYS A 1 110 ? -5.656 14.898 4.93 1 98.62 110 CYS A O 1
ATOM 822 N N . VAL A 1 111 ? -5.551 12.703 5.297 1 98.75 111 VAL A N 1
ATOM 823 C CA . VAL A 1 111 ? -5.727 12.297 3.906 1 98.75 111 VAL A CA 1
ATOM 824 C C . VAL A 1 111 ? -7.047 11.555 3.744 1 98.75 111 VAL A C 1
ATOM 826 O O . VAL A 1 111 ? -7.254 10.508 4.363 1 98.75 111 VAL A O 1
ATOM 829 N N . SER A 1 112 ? -7.957 12.07 2.982 1 98.31 112 SER A N 1
ATOM 830 C CA . SER A 1 112 ? -9.25 11.445 2.734 1 98.31 112 SER A CA 1
ATOM 831 C C . SER A 1 112 ? -9.914 12.023 1.492 1 98.31 112 SER A C 1
ATOM 833 O O . SER A 1 112 ? -9.625 13.156 1.095 1 98.31 112 SER A O 1
ATOM 835 N N . PRO A 1 113 ? -10.773 11.266 0.869 1 97.5 113 PRO A N 1
ATOM 836 C CA . PRO A 1 113 ? -11.5 11.867 -0.256 1 97.5 113 PRO A CA 1
ATOM 837 C C . PRO A 1 113 ? -12.523 12.906 0.189 1 97.5 113 PRO A C 1
ATOM 839 O O . PRO A 1 113 ? -13.102 12.781 1.272 1 97.5 113 PRO A O 1
ATOM 842 N N . VAL A 1 114 ? -12.727 13.891 -0.65 1 95.81 114 VAL A N 1
ATOM 843 C CA . VAL A 1 114 ? -13.797 14.867 -0.448 1 95.81 114 VAL A CA 1
ATOM 844 C C . VAL A 1 114 ? -14.969 14.547 -1.372 1 95.81 114 VAL A C 1
ATOM 846 O O . VAL A 1 114 ? -14.805 14.461 -2.592 1 95.81 114 VAL A O 1
ATOM 849 N N . ILE A 1 115 ? -16.078 14.266 -0.824 1 93.06 115 ILE A N 1
ATOM 850 C CA . ILE A 1 115 ? -17.297 13.984 -1.577 1 93.06 115 ILE A CA 1
ATOM 851 C C . ILE A 1 115 ? -18.281 15.148 -1.433 1 93.06 115 ILE A C 1
ATOM 853 O O . ILE A 1 115 ? -18.531 15.625 -0.321 1 93.06 115 ILE A O 1
ATOM 857 N N . LYS A 1 116 ? -18.844 15.484 -2.533 1 89 116 LYS A N 1
ATOM 858 C CA . LYS A 1 116 ? -19.75 16.625 -2.555 1 89 116 LYS A CA 1
ATOM 859 C C . LYS A 1 116 ? -20.922 16.422 -1.608 1 89 116 LYS A C 1
ATOM 861 O O . LYS A 1 116 ? -21.516 15.336 -1.574 1 89 116 LYS A O 1
ATOM 866 N N . ASP A 1 117 ? -21.203 17.406 -0.792 1 87.69 117 ASP A N 1
ATOM 867 C CA . ASP A 1 117 ? -22.375 17.484 0.074 1 87.69 117 ASP A CA 1
ATOM 868 C C . ASP A 1 117 ? -22.219 16.562 1.286 1 87.69 117 ASP A C 1
ATOM 870 O O . ASP A 1 117 ? -23.203 16.219 1.938 1 87.69 117 ASP A O 1
ATOM 874 N N . GLN A 1 118 ? -21.062 16.016 1.446 1 87.06 118 GLN A N 1
ATOM 875 C CA . GLN A 1 118 ? -20.766 15.242 2.648 1 87.06 118 GLN A CA 1
ATOM 876 C C . GLN A 1 118 ? -19.734 15.953 3.518 1 87.06 118 GLN A C 1
ATOM 878 O O . GLN A 1 118 ? -18.719 16.438 3.014 1 87.06 118 GLN A O 1
ATOM 883 N N . THR A 1 119 ? -20.203 16.188 4.699 1 86.31 119 THR A N 1
ATOM 884 C CA . THR A 1 119 ? -19.219 16.734 5.633 1 86.31 119 THR A CA 1
ATOM 885 C C . THR A 1 119 ? -18.234 15.648 6.074 1 86.31 119 THR A C 1
ATOM 887 O O . THR A 1 119 ? -18.641 14.57 6.52 1 86.31 119 THR A O 1
ATOM 890 N N . GLY A 1 120 ? -16.953 15.914 5.863 1 89.94 120 GLY A N 1
ATOM 891 C CA . GLY A 1 120 ? -15.945 14.922 6.219 1 89.94 120 GLY A CA 1
ATOM 892 C C . GLY A 1 120 ? -15 15.391 7.309 1 89.94 120 GLY A C 1
ATOM 893 O O . GLY A 1 120 ? -15.391 16.172 8.18 1 89.94 120 GLY A O 1
ATOM 894 N N . ILE A 1 121 ? -13.859 14.812 7.344 1 94.31 121 ILE A N 1
ATOM 895 C CA . ILE A 1 121 ? -12.898 15.008 8.422 1 94.31 121 ILE A CA 1
ATOM 896 C C . ILE A 1 121 ? -12.133 16.312 8.203 1 94.31 121 ILE A C 1
ATOM 898 O O . ILE A 1 121 ? -11.422 16.781 9.102 1 94.31 121 ILE A O 1
ATOM 902 N N . GLU A 1 122 ? -12.383 17.031 7.113 1 93.38 122 GLU A N 1
ATOM 903 C CA . GLU A 1 122 ? -11.625 18.203 6.723 1 93.38 122 GLU A CA 1
ATOM 904 C C . GLU A 1 122 ? -11.812 19.344 7.727 1 93.38 122 GLU A C 1
ATOM 906 O O . GLU A 1 122 ? -10.93 20.188 7.887 1 93.38 122 GLU A O 1
ATOM 911 N N . GLU A 1 123 ? -12.875 19.344 8.469 1 90.56 123 GLU A N 1
ATOM 912 C CA . GLU A 1 123 ? -13.18 20.422 9.406 1 90.56 123 GLU A CA 1
ATOM 913 C C . GLU A 1 123 ? -12.391 20.281 10.703 1 90.56 123 GLU A C 1
ATOM 915 O O . GLU A 1 123 ? -12.258 21.234 11.469 1 90.56 123 GLU A O 1
ATOM 920 N N . PHE A 1 124 ? -11.766 19.125 10.875 1 93.44 124 PHE A N 1
ATOM 921 C CA . PHE A 1 124 ? -11.133 18.844 12.156 1 93.44 124 PHE A CA 1
ATOM 922 C C . PHE A 1 124 ? -9.633 18.641 11.992 1 93.44 124 PHE A C 1
ATOM 924 O O . PHE A 1 124 ? -9.008 17.938 12.797 1 93.44 124 PHE A O 1
ATOM 931 N N . CYS A 1 125 ? -9.062 19.094 10.891 1 96.06 125 CYS A N 1
ATOM 932 C CA . CYS A 1 125 ? -7.625 18.922 10.727 1 96.06 125 CYS A CA 1
ATOM 933 C C . CYS A 1 125 ? -6.957 20.234 10.336 1 96.06 125 CYS A C 1
ATOM 935 O O . CYS A 1 125 ? -7.617 21.156 9.852 1 96.06 125 CYS A O 1
ATOM 937 N N . ASP A 1 126 ? -5.699 20.359 10.586 1 98.12 126 ASP A N 1
ATOM 938 C CA . ASP A 1 126 ? -4.93 21.547 10.234 1 98.12 126 ASP A CA 1
ATOM 939 C C . ASP A 1 126 ? -4.648 21.594 8.734 1 98.12 126 ASP A C 1
ATOM 941 O O . ASP A 1 126 ? -4.676 22.672 8.133 1 98.12 126 ASP A O 1
ATOM 945 N N . VAL A 1 127 ? -4.355 20.469 8.164 1 98.5 127 VAL A N 1
ATOM 946 C CA . VAL A 1 127 ? -4.145 20.328 6.73 1 98.5 127 VAL A CA 1
ATOM 947 C C . VAL A 1 127 ? -4.914 19.125 6.211 1 98.5 127 VAL A C 1
ATOM 949 O O . VAL A 1 127 ? -4.836 18.031 6.789 1 98.5 127 VAL A O 1
ATOM 952 N N . HIS A 1 128 ? -5.719 19.344 5.266 1 98.5 128 HIS A N 1
ATOM 953 C CA . HIS A 1 128 ? -6.422 18.25 4.609 1 98.5 128 HIS A CA 1
ATOM 954 C C . HIS A 1 128 ? -5.918 18.047 3.184 1 98.5 128 HIS A C 1
ATOM 956 O O . HIS A 1 128 ? -5.719 19.016 2.447 1 98.5 128 HIS A O 1
ATOM 962 N N . ILE A 1 129 ? -5.637 16.797 2.857 1 98.62 129 ILE A N 1
ATOM 963 C CA . ILE A 1 129 ? -5.23 16.422 1.507 1 98.62 129 ILE A CA 1
ATOM 964 C C . ILE A 1 129 ? -6.281 15.508 0.892 1 98.62 129 ILE A C 1
ATOM 966 O O . ILE A 1 129 ? -6.539 14.414 1.41 1 98.62 129 ILE A O 1
ATOM 970 N N . ASP A 1 130 ? -6.844 15.914 -0.208 1 98.38 130 ASP A N 1
ATOM 971 C CA . ASP A 1 130 ? -7.863 15.148 -0.921 1 98.38 130 ASP A CA 1
ATOM 972 C C . ASP A 1 130 ? -7.238 14 -1.711 1 98.38 130 ASP A C 1
ATOM 974 O O . ASP A 1 130 ? -6.43 14.234 -2.613 1 98.38 130 ASP A O 1
ATOM 978 N N . SER A 1 131 ? -7.645 12.773 -1.445 1 98.25 131 SER A N 1
ATOM 979 C CA . SER A 1 131 ? -7.062 11.609 -2.113 1 98.25 131 SER A CA 1
ATOM 980 C C . SER A 1 131 ? -7.598 11.469 -3.533 1 98.25 131 SER A C 1
ATOM 982 O O . SER A 1 131 ? -7.059 10.695 -4.328 1 98.25 131 SER A O 1
ATOM 984 N N . LYS A 1 132 ? -8.742 12.141 -3.838 1 97.88 132 LYS A N 1
ATOM 985 C CA . LYS A 1 132 ? -9.336 12.203 -5.168 1 97.88 132 LYS A CA 1
ATOM 986 C C . LYS A 1 132 ? -9.93 10.859 -5.574 1 97.88 132 LYS A C 1
ATOM 988 O O . LYS A 1 132 ? -10.398 10.695 -6.699 1 97.88 132 LYS A O 1
ATOM 993 N N . LEU A 1 133 ? -9.898 9.867 -4.668 1 97.69 133 LEU A N 1
ATOM 994 C CA . LEU A 1 133 ? -10.523 8.578 -4.938 1 97.69 133 LEU A CA 1
ATOM 995 C C . LEU A 1 133 ? -11.945 8.531 -4.391 1 97.69 133 LEU A C 1
ATOM 997 O O . LEU A 1 133 ? -12.156 8.172 -3.234 1 97.69 133 LEU A O 1
ATOM 1001 N N . LYS A 1 134 ? -12.914 8.82 -5.191 1 94.81 134 LYS A N 1
ATOM 1002 C CA . LYS A 1 134 ? -14.281 9.031 -4.727 1 94.81 134 LYS A CA 1
ATOM 1003 C C . LYS A 1 134 ? -15.156 7.824 -5.031 1 94.81 134 LYS A C 1
ATOM 1005 O O . LYS A 1 134 ? -16.203 7.633 -4.398 1 94.81 134 LYS A O 1
ATOM 1010 N N . MET A 1 135 ? -14.711 7.066 -6.027 1 94.38 135 MET A N 1
ATOM 1011 C CA . MET A 1 135 ? -15.484 5.906 -6.453 1 94.38 135 MET A CA 1
ATOM 1012 C C . MET A 1 135 ? -14.578 4.82 -7.02 1 94.38 135 MET A C 1
ATOM 1014 O O . MET A 1 135 ? -13.438 5.098 -7.402 1 94.38 135 MET A O 1
ATOM 1018 N N . PRO A 1 136 ? -15.117 3.562 -7.078 1 96.75 136 PRO A N 1
ATOM 1019 C CA . PRO A 1 136 ? -14.336 2.52 -7.742 1 96.75 136 PRO A CA 1
ATOM 1020 C C . PRO A 1 136 ? -14.016 2.857 -9.195 1 96.75 136 PRO A C 1
ATOM 1022 O O . PRO A 1 136 ? -14.797 3.545 -9.859 1 96.75 136 PRO A O 1
ATOM 1025 N N . LEU A 1 137 ? -12.953 2.303 -9.711 1 96.81 137 LEU A N 1
ATOM 1026 C CA . LEU A 1 137 ? -12.367 2.832 -10.938 1 96.81 137 LEU A CA 1
ATOM 1027 C C . LEU A 1 137 ? -12.875 2.078 -12.156 1 96.81 137 LEU A C 1
ATOM 1029 O O . LEU A 1 137 ? -12.844 2.6 -13.273 1 96.81 137 LEU A O 1
ATOM 1033 N N . LEU A 1 138 ? -13.289 0.852 -12 1 96.56 138 LEU A N 1
ATOM 1034 C CA . LEU A 1 138 ? -13.609 0.018 -13.156 1 96.56 138 LEU A CA 1
ATOM 1035 C C . LEU A 1 138 ? -15.117 -0.156 -13.297 1 96.56 138 LEU A C 1
ATOM 1037 O O . LEU A 1 138 ? -15.812 -0.419 -12.312 1 96.56 138 LEU A O 1
ATOM 1041 N N . PRO A 1 139 ? -15.609 -0.016 -14.477 1 92.75 139 PRO A N 1
ATOM 1042 C CA . PRO A 1 139 ? -17.016 -0.306 -14.727 1 92.75 139 PRO A CA 1
ATOM 1043 C C . PRO A 1 139 ? -17.312 -1.803 -14.789 1 92.75 139 PRO A C 1
ATOM 1045 O O . PRO A 1 139 ? -16.5 -2.57 -15.312 1 92.75 139 PRO A O 1
ATOM 1048 N N . ASP A 1 140 ? -18.406 -2.176 -14.234 1 89.62 140 ASP A N 1
ATOM 1049 C CA . ASP A 1 140 ? -18.859 -3.557 -14.336 1 89.62 140 ASP A CA 1
ATOM 1050 C C . ASP A 1 140 ? -20 -3.682 -15.359 1 89.62 140 ASP A C 1
ATOM 1052 O O . ASP A 1 140 ? -20.531 -2.676 -15.828 1 89.62 140 ASP A O 1
ATOM 1056 N N . GLU A 1 141 ? -20.281 -4.867 -15.719 1 86 141 GLU A N 1
ATOM 1057 C CA . GLU A 1 141 ? -21.297 -5.137 -16.734 1 86 141 GLU A CA 1
ATOM 1058 C C . GLU A 1 141 ? -22.688 -4.746 -16.234 1 86 141 GLU A C 1
ATOM 1060 O O . GLU A 1 141 ? -23.547 -4.348 -17.016 1 86 141 GLU A O 1
ATOM 1065 N N . ASP A 1 142 ? -22.969 -4.824 -15.031 1 89.38 142 ASP A N 1
ATOM 1066 C CA . ASP A 1 142 ? -24.297 -4.586 -14.477 1 89.38 142 ASP A CA 1
ATOM 1067 C C . ASP A 1 142 ? -24.484 -3.115 -14.117 1 89.38 142 ASP A C 1
ATOM 1069 O O . ASP A 1 142 ? -25.484 -2.746 -13.5 1 89.38 142 ASP A O 1
ATOM 1073 N N . GLY A 1 143 ? -23.5 -2.262 -14.383 1 88.5 143 GLY A N 1
ATOM 1074 C CA . GLY A 1 143 ? -23.609 -0.83 -14.148 1 88.5 143 GLY A CA 1
ATOM 1075 C C . GLY A 1 143 ? -22.922 -0.389 -12.867 1 88.5 143 GLY A C 1
ATOM 1076 O O . GLY A 1 143 ? -22.734 0.808 -12.641 1 88.5 143 GLY A O 1
ATOM 1077 N N . THR A 1 144 ? -22.625 -1.39 -12.078 1 91.75 144 THR A N 1
ATOM 1078 C CA . THR A 1 144 ? -21.891 -1.057 -10.859 1 91.75 144 THR A CA 1
ATOM 1079 C C . THR A 1 144 ? -20.406 -0.859 -11.156 1 91.75 144 THR A C 1
ATOM 1081 O O . THR A 1 144 ? -20 -0.893 -12.32 1 91.75 144 THR A O 1
ATOM 1084 N N . ARG A 1 145 ? -19.672 -0.35 -10.18 1 95.5 145 ARG A N 1
ATOM 1085 C CA . ARG A 1 145 ? -18.234 -0.149 -10.336 1 95.5 145 ARG A CA 1
ATOM 1086 C C . ARG A 1 145 ? -17.453 -0.961 -9.312 1 95.5 145 ARG A C 1
ATOM 1088 O O . ARG A 1 145 ? -17.969 -1.305 -8.25 1 95.5 145 ARG A O 1
ATOM 1095 N N . TYR A 1 146 ? -16.266 -1.347 -9.664 1 95.81 146 TYR A N 1
ATOM 1096 C CA . TYR A 1 146 ? -15.398 -2.045 -8.734 1 95.81 146 TYR A CA 1
ATOM 1097 C C . TYR A 1 146 ? -13.953 -1.579 -8.883 1 95.81 146 TYR A C 1
ATOM 1099 O O . TYR A 1 146 ? -13.648 -0.756 -9.75 1 95.81 146 TYR A O 1
ATOM 1107 N N . GLY A 1 147 ? -13.102 -2.018 -7.969 1 96.56 147 GLY A N 1
ATOM 1108 C CA . GLY A 1 147 ? -11.719 -1.576 -7.965 1 96.56 147 GLY A CA 1
ATOM 1109 C C . GLY A 1 147 ? -11.508 -0.275 -7.211 1 96.56 147 GLY A C 1
ATOM 1110 O O . GLY A 1 147 ? -11.539 0.804 -7.805 1 96.56 147 GLY A O 1
ATOM 1111 N N . PHE A 1 148 ? -11.359 -0.379 -5.969 1 97.5 148 PHE A N 1
ATOM 1112 C CA . PHE A 1 148 ? -11.203 0.777 -5.094 1 97.5 148 PHE A CA 1
ATOM 1113 C C . PHE A 1 148 ? -9.828 0.772 -4.43 1 97.5 148 PHE A C 1
ATOM 1115 O O . PHE A 1 148 ? -9.695 0.35 -3.277 1 97.5 148 PHE A O 1
ATOM 1122 N N . PRO A 1 149 ? -8.805 1.349 -5.082 1 97.56 149 PRO A N 1
ATOM 1123 C CA . PRO A 1 149 ? -7.422 1.25 -4.602 1 97.56 149 PRO A CA 1
ATOM 1124 C C . PRO A 1 149 ? -7.07 2.334 -3.584 1 97.56 149 PRO A C 1
ATOM 1126 O O . PRO A 1 149 ? -6.129 3.104 -3.797 1 97.56 149 PRO A O 1
ATOM 1129 N N . SER A 1 150 ? -7.73 2.316 -2.445 1 97.94 150 SER A N 1
ATOM 1130 C CA . SER A 1 150 ? -7.547 3.348 -1.43 1 97.94 150 SER A CA 1
ATOM 1131 C C . SER A 1 150 ? -6.137 3.305 -0.846 1 97.94 150 SER A C 1
ATOM 1133 O O . SER A 1 150 ? -5.508 4.348 -0.649 1 97.94 150 SER A O 1
ATOM 1135 N N . LEU A 1 151 ? -5.629 2.109 -0.603 1 98.56 151 LEU A N 1
ATOM 1136 C CA . LEU A 1 151 ? -4.289 1.985 -0.035 1 98.56 151 LEU A CA 1
ATOM 1137 C C . LEU A 1 151 ? -3.234 2.498 -1.012 1 98.56 151 LEU A C 1
ATOM 1139 O O . LEU A 1 151 ? -2.256 3.123 -0.602 1 98.56 151 LEU A O 1
ATOM 1143 N N . MET A 1 152 ? -3.43 2.287 -2.289 1 98.5 152 MET A N 1
ATOM 1144 C CA . MET A 1 152 ? -2.482 2.76 -3.295 1 98.5 152 MET A CA 1
ATOM 1145 C C . MET A 1 152 ? -2.475 4.285 -3.361 1 98.5 152 MET A C 1
ATOM 1147 O O . MET A 1 152 ? -1.409 4.898 -3.424 1 98.5 152 MET A O 1
ATOM 1151 N N . THR A 1 153 ? -3.652 4.816 -3.342 1 98.38 153 THR A N 1
ATOM 1152 C CA . THR A 1 153 ? -3.74 6.273 -3.395 1 98.38 153 THR A CA 1
ATOM 1153 C C . THR A 1 153 ? -3.154 6.895 -2.129 1 98.38 153 THR A C 1
ATOM 1155 O O . THR A 1 153 ? -2.465 7.914 -2.195 1 98.38 153 THR A O 1
ATOM 1158 N N . GLY A 1 154 ? -3.463 6.285 -0.996 1 98.69 154 GLY A N 1
ATOM 1159 C CA . GLY A 1 154 ? -2.859 6.73 0.25 1 98.69 154 GLY A CA 1
ATOM 1160 C C . GLY A 1 154 ? -1.344 6.684 0.23 1 98.69 154 GLY A C 1
ATOM 1161 O O . GLY A 1 154 ? -0.682 7.613 0.69 1 98.69 154 GLY A O 1
ATOM 1162 N N . LEU A 1 155 ? -0.819 5.613 -0.327 1 98.81 155 LEU A N 1
ATOM 1163 C CA . LEU A 1 155 ? 0.629 5.445 -0.397 1 98.81 155 LEU A CA 1
ATOM 1164 C C . LEU A 1 155 ? 1.255 6.5 -1.303 1 98.81 155 LEU A C 1
ATOM 1166 O O . LEU A 1 155 ? 2.361 6.977 -1.036 1 98.81 155 LEU A O 1
ATOM 1170 N N . TYR A 1 156 ? 0.576 6.859 -2.354 1 98.81 156 TYR A N 1
ATOM 1171 C CA . TYR A 1 156 ? 1.08 7.922 -3.217 1 98.81 156 TYR A CA 1
ATOM 1172 C C . TYR A 1 156 ? 1.265 9.219 -2.434 1 98.81 156 TYR A C 1
ATOM 1174 O O . TYR A 1 156 ? 2.316 9.852 -2.518 1 98.81 156 TYR A O 1
ATOM 1182 N N . ILE A 1 157 ? 0.257 9.562 -1.737 1 98.81 157 ILE A N 1
ATOM 1183 C CA . ILE A 1 157 ? 0.299 10.789 -0.954 1 98.81 157 ILE A CA 1
ATOM 1184 C C . ILE A 1 157 ? 1.338 10.656 0.158 1 98.81 157 ILE A C 1
ATOM 1186 O O . ILE A 1 157 ? 2.068 11.609 0.451 1 98.81 157 ILE A O 1
ATOM 1190 N N . TYR A 1 158 ? 1.428 9.492 0.764 1 98.88 158 TYR A N 1
ATOM 1191 C CA . TYR A 1 158 ? 2.438 9.242 1.786 1 98.88 158 TYR A CA 1
ATOM 1192 C C . TYR A 1 158 ? 3.838 9.508 1.248 1 98.88 158 TYR A C 1
ATOM 1194 O O . TYR A 1 158 ? 4.645 10.18 1.9 1 98.88 158 TYR A O 1
ATOM 1202 N N . HIS A 1 159 ? 4.109 8.945 0.072 1 98.62 159 HIS A N 1
ATOM 1203 C CA . HIS A 1 159 ? 5.426 9.148 -0.519 1 98.62 159 HIS A CA 1
ATOM 1204 C C . HIS A 1 159 ? 5.676 10.625 -0.811 1 98.62 159 HIS A C 1
ATOM 1206 O O . HIS A 1 159 ? 6.762 11.141 -0.544 1 98.62 159 HIS A O 1
ATOM 1212 N N . ALA A 1 160 ? 4.688 11.258 -1.332 1 98.25 160 ALA A N 1
ATOM 1213 C CA . ALA A 1 160 ? 4.801 12.688 -1.622 1 98.25 160 ALA A CA 1
ATOM 1214 C C . ALA A 1 160 ? 5.129 13.477 -0.359 1 98.25 160 ALA A C 1
ATOM 1216 O O . ALA A 1 160 ? 6.027 14.32 -0.364 1 98.25 160 ALA A O 1
ATOM 1217 N N . LEU A 1 161 ? 4.398 13.164 0.741 1 98.56 161 LEU A N 1
ATOM 1218 C CA . LEU A 1 161 ? 4.637 13.82 2.025 1 98.56 161 LEU A CA 1
ATOM 1219 C C . LEU A 1 161 ? 6.043 13.523 2.533 1 98.56 161 LEU A C 1
ATOM 1221 O O . LEU A 1 161 ? 6.742 14.422 3 1 98.56 161 LEU A O 1
ATOM 1225 N N . SER A 1 162 ? 6.41 12.266 2.422 1 97.94 162 SER A N 1
ATOM 1226 C CA . SER A 1 162 ? 7.703 11.82 2.932 1 97.94 162 SER A CA 1
ATOM 1227 C C . SER A 1 162 ? 8.852 12.516 2.215 1 97.94 162 SER A C 1
ATOM 1229 O O . SER A 1 162 ? 9.789 12.992 2.855 1 97.94 162 SER A O 1
ATOM 1231 N N . PHE A 1 163 ? 8.766 12.594 0.865 1 96.44 163 PHE A N 1
ATOM 1232 C CA . PHE A 1 163 ? 9.797 13.258 0.083 1 96.44 163 PHE A CA 1
ATOM 1233 C C . PHE A 1 163 ? 9.906 14.734 0.465 1 96.44 163 PHE A C 1
ATOM 1235 O O . PHE A 1 163 ? 11 15.242 0.682 1 96.44 163 PHE A O 1
ATOM 1242 N N . THR A 1 164 ? 8.797 15.359 0.501 1 96.88 164 THR A N 1
ATOM 1243 C CA . THR A 1 164 ? 8.75 16.781 0.792 1 96.88 164 THR A CA 1
ATOM 1244 C C . THR A 1 164 ? 9.242 17.062 2.209 1 96.88 164 THR A C 1
ATOM 1246 O O . THR A 1 164 ? 9.992 18.016 2.432 1 96.88 164 THR A O 1
ATOM 1249 N N . LEU A 1 165 ? 8.828 16.25 3.15 1 97.31 165 LEU A N 1
ATOM 1250 C CA . LEU A 1 165 ? 9.242 16.375 4.543 1 97.31 165 LEU A CA 1
ATOM 1251 C C . LEU A 1 165 ? 10.758 16.25 4.672 1 97.31 165 LEU A C 1
ATOM 1253 O O . LEU A 1 165 ? 11.398 17.062 5.336 1 97.31 165 LEU A O 1
ATOM 1257 N N . LYS A 1 166 ? 11.352 15.258 4.035 1 94.88 166 LYS A N 1
ATOM 1258 C CA . LYS A 1 166 ? 12.789 15.016 4.105 1 94.88 166 LYS A CA 1
ATOM 1259 C C . LYS A 1 166 ? 13.57 16.172 3.492 1 94.88 166 LYS A C 1
ATOM 1261 O O . LYS A 1 166 ? 14.625 16.547 4.008 1 94.88 166 LYS A O 1
ATOM 1266 N N . GLU A 1 167 ? 13.039 16.656 2.422 1 93.06 167 GLU A N 1
ATOM 1267 C CA . GLU A 1 167 ? 13.672 17.812 1.794 1 93.06 167 GLU A CA 1
ATOM 1268 C C . GLU A 1 167 ? 13.68 19.016 2.734 1 93.06 167 GLU A C 1
ATOM 1270 O O . GLU A 1 167 ? 14.68 19.719 2.844 1 93.06 167 GLU A O 1
ATOM 1275 N N . MET A 1 168 ? 12.617 19.219 3.416 1 93.88 168 MET A N 1
ATOM 1276 C CA . MET A 1 168 ? 12.5 20.344 4.34 1 93.88 168 MET A CA 1
ATOM 1277 C C . MET A 1 168 ? 13.422 20.156 5.543 1 93.88 168 MET A C 1
ATOM 1279 O O . MET A 1 168 ? 13.984 21.125 6.047 1 93.88 168 MET A O 1
ATOM 1283 N N . MET A 1 169 ? 13.484 18.984 5.926 1 94.25 169 MET A N 1
ATOM 1284 C CA . MET A 1 169 ? 14.32 18.703 7.094 1 94.25 169 MET A CA 1
ATOM 1285 C C . MET A 1 169 ? 15.797 18.922 6.77 1 94.25 169 MET A C 1
ATOM 1287 O O . MET A 1 169 ? 16.578 19.281 7.645 1 94.25 169 MET A O 1
ATOM 1291 N N . GLN A 1 170 ? 16.172 18.641 5.574 1 88.94 170 GLN A N 1
ATOM 1292 C CA . GLN A 1 170 ? 17.547 18.875 5.145 1 88.94 170 GLN A CA 1
ATOM 1293 C C . GLN A 1 170 ? 17.875 20.375 5.121 1 88.94 170 GLN A C 1
ATOM 1295 O O . GLN A 1 170 ? 19.031 20.766 5.309 1 88.94 170 GLN A O 1
ATOM 1300 N N . GLU A 1 171 ? 16.906 21.141 4.934 1 86.38 171 GLU A N 1
ATOM 1301 C CA . GLU A 1 171 ? 17.109 22.594 4.934 1 86.38 171 GLU A CA 1
ATOM 1302 C C . GLU A 1 171 ? 17.312 23.125 6.352 1 86.38 171 GLU A C 1
ATOM 1304 O O . GLU A 1 171 ? 17.938 24.156 6.547 1 86.38 171 GLU A O 1
ATOM 1309 N N . TYR A 1 172 ? 16.703 22.453 7.285 1 80.62 172 TYR A N 1
ATOM 1310 C CA . TYR A 1 172 ? 16.844 22.859 8.68 1 80.62 172 TYR A CA 1
ATOM 1311 C C . TYR A 1 172 ? 18.156 22.359 9.273 1 80.62 172 TYR A C 1
ATOM 1313 O O . TYR A 1 172 ? 18.547 22.781 10.367 1 80.62 172 TYR A O 1
ATOM 1321 N N . ALA A 1 173 ? 18.703 21.453 8.586 1 67 173 ALA A N 1
ATOM 1322 C CA . ALA A 1 173 ? 19.953 20.891 9.086 1 67 173 ALA A CA 1
ATOM 1323 C C . ALA A 1 173 ? 21.156 21.656 8.508 1 67 173 ALA A C 1
ATOM 1325 O O . ALA A 1 173 ? 21.094 22.188 7.398 1 67 173 ALA A O 1
ATOM 1326 N N . MET B 1 1 ? 9.773 17.141 -8.148 1 90.19 1 MET B N 1
ATOM 1327 C CA . MET B 1 1 ? 9.945 15.812 -7.566 1 90.19 1 MET B CA 1
ATOM 1328 C C . MET B 1 1 ? 8.68 14.977 -7.727 1 90.19 1 MET B C 1
ATOM 1330 O O . MET B 1 1 ? 8.703 13.906 -8.336 1 90.19 1 MET B O 1
ATOM 1334 N N . LEU B 1 2 ? 7.574 15.625 -7.418 1 93.25 2 LEU B N 1
ATOM 1335 C CA . LEU B 1 2 ? 6.324 14.875 -7.434 1 93.25 2 LEU B CA 1
ATOM 1336 C C . LEU B 1 2 ? 5.934 14.5 -8.859 1 93.25 2 LEU B C 1
ATOM 1338 O O . LEU B 1 2 ? 5.445 13.398 -9.109 1 93.25 2 LEU B O 1
ATOM 1342 N N . LYS B 1 3 ? 6.207 15.453 -9.758 1 95.25 3 LYS B N 1
ATOM 1343 C CA . LYS B 1 3 ? 5.906 15.18 -11.164 1 95.25 3 LYS B CA 1
ATOM 1344 C C . LYS B 1 3 ? 6.742 14.016 -11.688 1 95.25 3 LYS B C 1
ATOM 1346 O O . LYS B 1 3 ? 6.227 13.133 -12.375 1 95.25 3 LYS B O 1
ATOM 1351 N N . ILE B 1 4 ? 8.031 14.008 -11.422 1 95.88 4 ILE B N 1
ATOM 1352 C CA . ILE B 1 4 ? 8.922 12.938 -11.852 1 95.88 4 ILE B CA 1
ATOM 1353 C C . ILE B 1 4 ? 8.484 11.617 -11.219 1 95.88 4 ILE B C 1
ATOM 1355 O O . ILE B 1 4 ? 8.438 10.586 -11.898 1 95.88 4 ILE B O 1
ATOM 1359 N N . PHE B 1 5 ? 8.141 11.656 -9.953 1 97.44 5 PHE B N 1
ATOM 1360 C CA . PHE B 1 5 ? 7.684 10.469 -9.258 1 97.44 5 PHE B CA 1
ATOM 1361 C C . PHE B 1 5 ? 6.453 9.883 -9.938 1 97.44 5 PHE B C 1
ATOM 1363 O O . PHE B 1 5 ? 6.391 8.672 -10.195 1 97.44 5 PHE B O 1
ATOM 1370 N N . THR B 1 6 ? 5.48 10.75 -10.234 1 97.62 6 THR B N 1
ATOM 1371 C CA . THR B 1 6 ? 4.23 10.336 -10.867 1 97.62 6 THR B CA 1
ATOM 1372 C C . THR B 1 6 ? 4.492 9.695 -12.227 1 97.62 6 THR B C 1
ATOM 1374 O O . THR B 1 6 ? 3.936 8.648 -12.539 1 97.62 6 THR B O 1
ATOM 1377 N N . THR B 1 7 ? 5.332 10.32 -12.953 1 96.75 7 THR B N 1
ATOM 1378 C CA . THR B 1 7 ? 5.637 9.836 -14.297 1 96.75 7 THR B CA 1
ATOM 1379 C C . THR B 1 7 ? 6.34 8.477 -14.234 1 96.75 7 THR B C 1
ATOM 1381 O O . THR B 1 7 ? 6.023 7.574 -15.008 1 96.75 7 THR B O 1
ATOM 1384 N N . GLN B 1 8 ? 7.355 8.359 -13.367 1 97.5 8 GLN B N 1
ATOM 1385 C CA . GLN B 1 8 ? 8.094 7.105 -13.234 1 97.5 8 GLN B CA 1
ATOM 1386 C C . GLN B 1 8 ? 7.176 5.977 -12.773 1 97.5 8 GLN B C 1
ATOM 1388 O O . GLN B 1 8 ? 7.27 4.852 -13.266 1 97.5 8 GLN B O 1
ATOM 1393 N N . LEU B 1 9 ? 6.285 6.262 -11.828 1 97.25 9 LEU B N 1
ATOM 1394 C CA . LEU B 1 9 ? 5.34 5.27 -11.328 1 97.25 9 LEU B CA 1
ATOM 1395 C C . LEU B 1 9 ? 4.414 4.793 -12.445 1 97.25 9 LEU B C 1
ATOM 1397 O O . LEU B 1 9 ? 4.191 3.592 -12.602 1 97.25 9 LEU B O 1
ATOM 1401 N N . ALA B 1 10 ? 3.877 5.77 -13.148 1 96.62 10 ALA B N 1
ATOM 1402 C CA . ALA B 1 10 ? 3.006 5.441 -14.273 1 96.62 10 ALA B CA 1
ATOM 1403 C C . ALA B 1 10 ? 3.732 4.57 -15.289 1 96.62 10 ALA B C 1
ATOM 1405 O O . ALA B 1 10 ? 3.141 3.654 -15.867 1 96.62 10 ALA B O 1
ATOM 1406 N N . GLY B 1 11 ? 4.965 4.918 -15.539 1 97.19 11 GLY B N 1
ATOM 1407 C CA . GLY B 1 11 ? 5.773 4.117 -16.453 1 97.19 11 GLY B CA 1
ATOM 1408 C C . GLY B 1 11 ? 5.922 2.676 -16 1 97.19 11 GLY B C 1
ATOM 1409 O O . GLY B 1 11 ? 5.824 1.753 -16.812 1 97.19 11 GLY B O 1
ATOM 1410 N N . ILE B 1 12 ? 6.113 2.465 -14.742 1 98.12 12 ILE B N 1
ATOM 1411 C CA . ILE B 1 12 ? 6.277 1.128 -14.18 1 98.12 12 ILE B CA 1
ATOM 1412 C C . ILE B 1 12 ? 4.9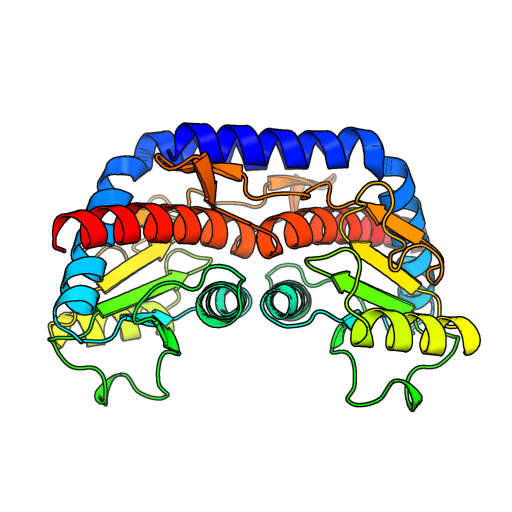8 0.341 -14.328 1 98.12 12 ILE B C 1
ATOM 1414 O O . ILE B 1 12 ? 4.992 -0.81 -14.773 1 98.12 12 ILE B O 1
ATOM 1418 N N . PHE B 1 13 ? 3.859 0.954 -13.938 1 98.19 13 PHE B N 1
ATOM 1419 C CA . PHE B 1 13 ? 2.566 0.287 -14.055 1 98.19 13 PHE B CA 1
ATOM 1420 C C . PHE B 1 13 ? 2.271 -0.084 -15.5 1 98.19 13 PHE B C 1
ATOM 1422 O O . PHE B 1 13 ? 1.783 -1.181 -15.781 1 98.19 13 PHE B O 1
ATOM 1429 N N . SER B 1 14 ? 2.627 0.854 -16.359 1 97.75 14 SER B N 1
ATOM 1430 C CA . SER B 1 14 ? 2.416 0.597 -17.781 1 97.75 14 SER B CA 1
ATOM 1431 C C . SER B 1 14 ? 3.27 -0.572 -18.266 1 97.75 14 SER B C 1
ATOM 1433 O O . SER B 1 14 ? 2.822 -1.376 -19.078 1 97.75 14 SER B O 1
ATOM 1435 N N . ARG B 1 15 ? 4.48 -0.663 -17.859 1 97.81 15 ARG B N 1
ATOM 1436 C CA . ARG B 1 15 ? 5.371 -1.757 -18.234 1 97.81 15 ARG B CA 1
ATOM 1437 C C . ARG B 1 15 ? 4.852 -3.09 -17.703 1 97.81 15 ARG B C 1
ATOM 1439 O O . ARG B 1 15 ? 4.914 -4.105 -18.406 1 97.81 15 ARG B O 1
ATOM 1446 N N . ILE B 1 16 ? 4.32 -3.125 -16.484 1 98.31 16 ILE B N 1
ATOM 1447 C CA . ILE B 1 16 ? 3.744 -4.34 -15.922 1 98.31 16 ILE B CA 1
ATOM 1448 C C . ILE B 1 16 ? 2.541 -4.777 -16.75 1 98.31 16 ILE B C 1
ATOM 1450 O O . ILE B 1 16 ? 2.434 -5.945 -17.125 1 98.31 16 ILE B O 1
ATOM 1454 N N . GLN B 1 17 ? 1.706 -3.791 -17.016 1 97.5 17 GLN B N 1
ATOM 1455 C CA . GLN B 1 17 ? 0.5 -4.059 -17.797 1 97.5 17 GLN B CA 1
ATOM 1456 C C . GLN B 1 17 ? 0.844 -4.629 -19.172 1 97.5 17 GLN B C 1
ATOM 1458 O O . GLN B 1 17 ? 0.181 -5.555 -19.641 1 97.5 17 GLN B O 1
ATOM 1463 N N . ASP B 1 18 ? 1.888 -4.133 -19.766 1 97.31 18 ASP B N 1
ATOM 1464 C CA . ASP B 1 18 ? 2.258 -4.512 -21.125 1 97.31 18 ASP B CA 1
ATOM 1465 C C . ASP B 1 18 ? 3.021 -5.836 -21.125 1 97.31 18 ASP B C 1
ATOM 1467 O O . ASP B 1 18 ? 2.811 -6.672 -22.016 1 97.31 18 ASP B O 1
ATOM 1471 N N . LYS B 1 19 ? 3.91 -6.035 -20.156 1 97.94 19 LYS B N 1
ATOM 1472 C CA . LYS B 1 19 ? 4.887 -7.117 -20.266 1 97.94 19 LYS B CA 1
ATOM 1473 C C . LYS B 1 19 ? 4.512 -8.289 -19.359 1 97.94 19 LYS B C 1
ATOM 1475 O O . LYS B 1 19 ? 4.988 -9.406 -19.562 1 97.94 19 LYS B O 1
ATOM 1480 N N . GLU B 1 20 ? 3.652 -8.023 -18.391 1 98.31 20 GLU B N 1
ATOM 1481 C CA . GLU B 1 20 ? 3.404 -9.078 -17.406 1 98.31 20 GLU B CA 1
ATOM 1482 C C . GLU B 1 20 ? 1.956 -9.555 -17.469 1 98.31 20 GLU B C 1
ATOM 1484 O O . GLU B 1 20 ? 1.498 -10.273 -16.578 1 98.31 20 GLU B O 1
ATOM 1489 N N . SER B 1 21 ? 1.217 -9.141 -18.484 1 97.75 21 SER B N 1
ATOM 1490 C CA . SER B 1 21 ? -0.205 -9.453 -18.578 1 97.75 21 SER B CA 1
ATOM 1491 C C . SER B 1 21 ? -0.435 -10.961 -18.609 1 97.75 21 SER B C 1
ATOM 1493 O O . SER B 1 21 ? -1.358 -11.469 -17.984 1 97.75 21 SER B O 1
ATOM 1495 N N . GLU B 1 22 ? 0.385 -11.68 -19.344 1 98.19 22 GLU B N 1
ATOM 1496 C CA . GLU B 1 22 ? 0.244 -13.133 -19.453 1 98.19 22 GLU B CA 1
ATOM 1497 C C . GLU B 1 22 ? 0.544 -13.812 -18.109 1 98.19 22 GLU B C 1
ATOM 1499 O O . GLU B 1 22 ? -0.176 -14.719 -17.703 1 98.19 22 GLU B O 1
ATOM 1504 N N . ALA B 1 23 ? 1.602 -13.375 -17.5 1 98.56 23 ALA B N 1
ATOM 1505 C CA . ALA B 1 23 ? 1.961 -13.93 -16.188 1 98.56 23 ALA B CA 1
ATOM 1506 C C . ALA B 1 23 ? 0.866 -13.672 -15.164 1 98.56 23 ALA B C 1
ATOM 1508 O O . ALA B 1 23 ? 0.575 -14.523 -14.32 1 98.56 23 ALA B O 1
ATOM 1509 N N . ILE B 1 24 ? 0.255 -12.508 -15.219 1 98.62 24 ILE B N 1
ATOM 1510 C CA . ILE B 1 24 ? -0.834 -12.156 -14.312 1 98.62 24 ILE B CA 1
ATOM 1511 C C . ILE B 1 24 ? -2.029 -13.07 -14.555 1 98.62 24 ILE B C 1
ATOM 1513 O O . ILE B 1 24 ? -2.645 -13.57 -13.609 1 98.62 24 ILE B O 1
ATOM 1517 N N . GLU B 1 25 ? -2.322 -13.336 -15.789 1 98.25 25 GLU B N 1
ATOM 1518 C CA . GLU B 1 25 ? -3.412 -14.25 -16.125 1 98.25 25 GLU B CA 1
ATOM 1519 C C . GLU B 1 25 ? -3.127 -15.656 -15.625 1 98.25 25 GLU B C 1
ATOM 1521 O O . GLU B 1 25 ? -3.998 -16.297 -15.039 1 98.25 25 GLU B O 1
ATOM 1526 N N . ASP B 1 26 ? -1.929 -16.094 -15.867 1 98.56 26 ASP B N 1
ATOM 1527 C CA . ASP B 1 26 ? -1.538 -17.438 -15.43 1 98.56 26 ASP B CA 1
ATOM 1528 C C . ASP B 1 26 ? -1.578 -17.547 -13.906 1 98.56 26 ASP B C 1
ATOM 1530 O O . ASP B 1 26 ? -2.053 -18.547 -13.367 1 98.56 26 ASP B O 1
ATOM 1534 N N . GLY B 1 27 ? -1.067 -16.531 -13.242 1 98.69 27 GLY B N 1
ATOM 1535 C CA . GLY B 1 27 ? -1.112 -16.516 -11.789 1 98.69 27 GLY B CA 1
ATOM 1536 C C . GLY B 1 27 ? -2.523 -16.516 -11.234 1 98.69 27 GLY B C 1
ATOM 1537 O O . GLY B 1 27 ? -2.83 -17.266 -10.305 1 98.69 27 GLY B O 1
ATOM 1538 N N . ALA B 1 28 ? -3.346 -15.68 -11.852 1 98.31 28 ALA B N 1
ATOM 1539 C CA . ALA B 1 28 ? -4.742 -15.609 -11.43 1 98.31 28 ALA B CA 1
ATOM 1540 C C . ALA B 1 28 ? -5.434 -16.953 -11.602 1 98.31 28 ALA B C 1
ATOM 1542 O O . ALA B 1 28 ? -6.227 -17.375 -10.758 1 98.31 28 ALA B O 1
ATOM 1543 N N . ARG B 1 29 ? -5.109 -17.547 -12.695 1 97.94 29 ARG B N 1
ATOM 1544 C CA . ARG B 1 29 ? -5.699 -18.859 -12.969 1 97.94 29 ARG B CA 1
ATOM 1545 C C . ARG B 1 29 ? -5.281 -19.891 -11.922 1 97.94 29 ARG B C 1
ATOM 1547 O O . ARG B 1 29 ? -6.117 -20.641 -11.406 1 97.94 29 ARG B O 1
ATOM 1554 N N . LEU B 1 30 ? -4.047 -19.891 -11.633 1 98.06 30 LEU B N 1
ATOM 1555 C CA . LEU B 1 30 ? -3.529 -20.812 -10.617 1 98.06 30 LEU B CA 1
ATOM 1556 C C . LEU B 1 30 ? -4.199 -20.562 -9.273 1 98.06 30 LEU B C 1
ATOM 1558 O O . LEU B 1 30 ? -4.629 -21.5 -8.602 1 98.06 30 LEU B O 1
ATOM 1562 N N . LEU B 1 31 ? -4.336 -19.359 -8.875 1 98.19 31 LEU B N 1
ATOM 1563 C CA . LEU B 1 31 ? -4.934 -18.984 -7.602 1 98.19 31 LEU B CA 1
ATOM 1564 C C . LEU B 1 31 ? -6.426 -19.281 -7.59 1 98.19 31 LEU B C 1
ATOM 1566 O O . LEU B 1 31 ? -6.957 -19.797 -6.602 1 98.19 31 LEU B O 1
ATOM 1570 N N . ALA B 1 32 ? -7.07 -18.984 -8.711 1 97.31 32 ALA B N 1
ATOM 1571 C CA . ALA B 1 32 ? -8.508 -19.203 -8.828 1 97.31 32 ALA B CA 1
ATOM 1572 C C . ALA B 1 32 ? -8.859 -20.672 -8.641 1 97.31 32 ALA B C 1
ATOM 1574 O O . ALA B 1 32 ? -9.914 -21.016 -8.094 1 97.31 32 ALA B O 1
ATOM 1575 N N . GLN B 1 33 ? -8.016 -21.516 -9.109 1 95.75 33 GLN B N 1
ATOM 1576 C CA . GLN B 1 33 ? -8.227 -22.953 -9 1 95.75 33 GLN B CA 1
ATOM 1577 C C . GLN B 1 33 ? -8.391 -23.375 -7.539 1 95.75 33 GLN B C 1
ATOM 1579 O O . GLN B 1 33 ? -9.281 -24.156 -7.203 1 95.75 33 GLN B O 1
ATOM 1584 N N . ALA B 1 34 ? -7.547 -22.859 -6.66 1 96 34 ALA B N 1
ATOM 1585 C CA . ALA B 1 34 ? -7.656 -23.172 -5.234 1 96 34 ALA B CA 1
ATOM 1586 C C . ALA B 1 34 ? -8.938 -22.578 -4.645 1 96 34 ALA B C 1
ATOM 1588 O O . ALA B 1 34 ? -9.656 -23.25 -3.904 1 96 34 ALA B O 1
ATOM 1589 N N . ALA B 1 35 ? -9.258 -21.328 -5 1 95.81 35 ALA B N 1
ATOM 1590 C CA . ALA B 1 35 ? -10.414 -20.625 -4.453 1 95.81 35 ALA B CA 1
ATOM 1591 C C . ALA B 1 35 ? -11.711 -21.359 -4.809 1 95.81 35 ALA B C 1
ATOM 1593 O O . ALA B 1 35 ? -12.57 -21.562 -3.947 1 95.81 35 ALA B O 1
ATOM 1594 N N . VAL B 1 36 ? -11.844 -21.797 -6.035 1 95.62 36 VAL B N 1
ATOM 1595 C CA . VAL B 1 36 ? -13.07 -22.438 -6.512 1 95.62 36 VAL B CA 1
ATOM 1596 C C . VAL B 1 36 ? -13.234 -23.812 -5.863 1 95.62 36 VAL B C 1
ATOM 1598 O O . VAL B 1 36 ? -14.352 -24.266 -5.621 1 95.62 36 VAL B O 1
ATOM 1601 N N . SER B 1 37 ? -12.18 -24.453 -5.547 1 95.19 37 SER B N 1
ATOM 1602 C CA . SER B 1 37 ? -12.219 -25.812 -4.984 1 95.19 37 SER B CA 1
ATOM 1603 C C . SER B 1 37 ? -12.328 -25.766 -3.465 1 95.19 37 SER B C 1
ATOM 1605 O O . SER B 1 37 ? -12.281 -26.812 -2.807 1 95.19 37 SER B O 1
ATOM 1607 N N . GLY B 1 38 ? -12.414 -24.578 -2.854 1 95.38 38 GLY B N 1
ATOM 1608 C CA . GLY B 1 38 ? -12.648 -24.438 -1.425 1 95.38 38 GLY B CA 1
ATOM 1609 C C . GLY B 1 38 ? -11.367 -24.438 -0.609 1 95.38 38 GLY B C 1
ATOM 1610 O O . GLY B 1 38 ? -11.406 -24.594 0.614 1 95.38 38 GLY B O 1
ATOM 1611 N N . HIS B 1 39 ? -10.25 -24.25 -1.312 1 96.94 39 HIS B N 1
ATOM 1612 C CA . HIS B 1 39 ? -8.961 -24.203 -0.625 1 96.94 39 HIS B CA 1
ATOM 1613 C C . HIS B 1 39 ? -8.469 -22.781 -0.469 1 96.94 39 HIS B C 1
ATOM 1615 O O . HIS B 1 39 ? -9.125 -21.828 -0.928 1 96.94 39 HIS B O 1
ATOM 1621 N N . SER B 1 40 ? -7.297 -22.625 0.164 1 97.88 40 SER B N 1
ATOM 1622 C CA . SER B 1 40 ? -6.891 -21.281 0.584 1 97.88 40 SER B CA 1
ATOM 1623 C C . SER B 1 40 ? -5.762 -20.75 -0.293 1 97.88 40 SER B C 1
ATOM 1625 O O . SER B 1 40 ? -5 -21.516 -0.874 1 97.88 40 SER B O 1
ATOM 1627 N N . ILE B 1 41 ? -5.746 -19.484 -0.375 1 98.31 41 ILE B N 1
ATOM 1628 C CA . ILE B 1 41 ? -4.629 -18.719 -0.927 1 98.31 41 ILE B CA 1
ATOM 1629 C C . ILE B 1 41 ? -3.889 -18.016 0.199 1 98.31 41 ILE B C 1
ATOM 1631 O O . ILE B 1 41 ? -4.398 -17.047 0.769 1 98.31 41 ILE B O 1
ATOM 1635 N N . TYR B 1 42 ? -2.717 -18.469 0.533 1 98.69 42 TYR B N 1
ATOM 1636 C CA . TYR B 1 42 ? -1.937 -17.828 1.591 1 98.69 42 TYR B CA 1
ATOM 1637 C C . TYR B 1 42 ? -1.073 -16.703 1.032 1 98.69 42 TYR B C 1
ATOM 1639 O O . TYR B 1 42 ? -0.322 -16.906 0.076 1 98.69 42 TYR B O 1
ATOM 1647 N N . LEU B 1 43 ? -1.216 -15.57 1.568 1 98.56 43 LEU B N 1
ATOM 1648 C CA . LEU B 1 43 ? -0.481 -14.391 1.135 1 98.56 43 LEU B CA 1
ATOM 1649 C C . LEU B 1 43 ? 0.733 -14.148 2.025 1 98.56 43 LEU B C 1
ATOM 1651 O O . LEU B 1 43 ? 0.604 -14.055 3.248 1 98.56 43 LEU B O 1
ATOM 1655 N N . TYR B 1 44 ? 1.866 -14.086 1.39 1 98.19 44 TYR B N 1
ATOM 1656 C CA . TYR B 1 44 ? 3.109 -13.812 2.104 1 98.19 44 TYR B CA 1
ATOM 1657 C C . TYR B 1 44 ? 3.725 -12.492 1.647 1 98.19 44 TYR B C 1
ATOM 1659 O O . TYR B 1 44 ? 3.791 -12.219 0.448 1 98.19 44 TYR B O 1
ATOM 1667 N N . GLY B 1 45 ? 4.148 -11.711 2.455 1 97.56 45 GLY B N 1
ATOM 1668 C CA . GLY B 1 45 ? 4.93 -10.5 2.277 1 97.56 45 GLY B CA 1
ATOM 1669 C C . GLY B 1 45 ? 5.676 -10.078 3.529 1 97.56 45 GLY B C 1
ATOM 1670 O O . GLY B 1 45 ? 5.105 -10.055 4.621 1 97.56 45 GLY B O 1
ATOM 1671 N N . ALA B 1 46 ? 6.934 -9.805 3.389 1 96.56 46 ALA B N 1
ATOM 1672 C CA . ALA B 1 46 ? 7.727 -9.352 4.523 1 96.56 46 ALA B CA 1
ATOM 1673 C C . ALA B 1 46 ? 7.836 -7.824 4.539 1 96.56 46 ALA B C 1
ATOM 1675 O O . ALA B 1 46 ? 7.602 -7.172 3.521 1 96.56 46 ALA B O 1
ATOM 1676 N N . ASN B 1 47 ? 8.148 -7.316 5.734 1 96.44 47 ASN B N 1
ATOM 1677 C CA . ASN B 1 47 ? 8.359 -5.887 5.902 1 96.44 47 ASN B CA 1
ATOM 1678 C C . ASN B 1 47 ? 7.211 -5.07 5.32 1 96.44 47 ASN B C 1
ATOM 1680 O O . ASN B 1 47 ? 6.047 -5.312 5.645 1 96.44 47 ASN B O 1
ATOM 1684 N N . GLU B 1 48 ? 7.469 -4.086 4.414 1 98.19 48 GLU B N 1
ATOM 1685 C CA . GLU B 1 48 ? 6.418 -3.215 3.893 1 98.19 48 GLU B CA 1
ATOM 1686 C C . GLU B 1 48 ? 5.406 -4.004 3.07 1 98.19 48 GLU B C 1
ATOM 1688 O O . GLU B 1 48 ? 4.246 -3.602 2.951 1 98.19 48 GLU B O 1
ATOM 1693 N N . MET B 1 49 ? 5.832 -5.18 2.594 1 98.31 49 MET B N 1
ATOM 1694 C CA . MET B 1 49 ? 4.941 -5.965 1.743 1 98.31 49 MET B CA 1
ATOM 1695 C C . MET B 1 49 ? 3.828 -6.602 2.564 1 98.31 49 MET B C 1
ATOM 1697 O O . MET B 1 49 ? 2.844 -7.094 2.008 1 98.31 49 MET B O 1
ATOM 1701 N N . GLN B 1 50 ? 3.963 -6.516 3.881 1 97.88 50 GLN B N 1
ATOM 1702 C CA . GLN B 1 50 ? 2.863 -6.941 4.742 1 97.88 50 GLN B CA 1
ATOM 1703 C C . GLN B 1 50 ? 1.603 -6.129 4.465 1 97.88 50 GLN B C 1
ATOM 1705 O O . GLN B 1 50 ? 0.49 -6.59 4.727 1 97.88 50 GLN B O 1
ATOM 1710 N N . GLY B 1 51 ? 1.818 -4.965 3.908 1 98.38 51 GLY B N 1
ATOM 1711 C CA . GLY B 1 51 ? 0.695 -4.09 3.611 1 98.38 51 GLY B CA 1
ATOM 1712 C C . GLY B 1 51 ? -0.267 -4.68 2.598 1 98.38 51 GLY B C 1
ATOM 1713 O O . GLY B 1 51 ? -1.438 -4.297 2.551 1 98.38 51 GLY B O 1
ATOM 1714 N N . ILE B 1 52 ? 0.21 -5.625 1.793 1 98.62 52 ILE B N 1
ATOM 1715 C CA . ILE B 1 52 ? -0.653 -6.262 0.802 1 98.62 52 ILE B CA 1
ATOM 1716 C C . ILE B 1 52 ? -1.77 -7.027 1.506 1 98.62 52 ILE B C 1
ATOM 1718 O O . ILE B 1 52 ? -2.914 -7.035 1.046 1 98.62 52 ILE B O 1
ATOM 1722 N N . LEU B 1 53 ? -1.396 -7.68 2.594 1 98 53 LEU B N 1
ATOM 1723 C CA . LEU B 1 53 ? -2.383 -8.445 3.346 1 98 53 LEU B CA 1
ATOM 1724 C C . LEU B 1 53 ? -3.467 -7.531 3.906 1 98 53 LEU B C 1
ATOM 1726 O O . LEU B 1 53 ? -4.637 -7.922 3.984 1 98 53 LEU B O 1
ATOM 1730 N N . CYS B 1 54 ? -3.102 -6.262 4.352 1 97.69 54 CYS B N 1
ATOM 1731 C CA . CYS B 1 54 ? -4.082 -5.297 4.832 1 97.69 54 CYS B CA 1
ATOM 1732 C C . CYS B 1 54 ? -5.148 -5.031 3.777 1 97.69 54 CYS B C 1
ATOM 1734 O O . CYS B 1 54 ? -6.344 -5.043 4.078 1 97.69 54 CYS B O 1
ATOM 1736 N N . GLU B 1 55 ? -4.699 -4.871 2.564 1 97.94 55 GLU B N 1
ATOM 1737 C CA . GLU B 1 55 ? -5.625 -4.648 1.458 1 97.94 55 GLU B CA 1
ATOM 1738 C C . GLU B 1 55 ? -6.449 -5.898 1.167 1 97.94 55 GLU B C 1
ATOM 1740 O O . GLU B 1 55 ? -7.664 -5.82 0.99 1 97.94 55 GLU B O 1
ATOM 1745 N N . ALA B 1 56 ? -5.793 -7.02 1.15 1 97.88 56 ALA B N 1
ATOM 1746 C CA . ALA B 1 56 ? -6.414 -8.273 0.721 1 97.88 56 ALA B CA 1
ATOM 1747 C C . ALA B 1 56 ? -7.496 -8.711 1.699 1 97.88 56 ALA B C 1
ATOM 1749 O O . ALA B 1 56 ? -8.508 -9.297 1.297 1 97.88 56 ALA B O 1
ATOM 1750 N N . GLU B 1 57 ? -7.301 -8.383 2.965 1 96.56 57 GLU B N 1
ATOM 1751 C CA . GLU B 1 57 ? -8.211 -8.891 3.984 1 96.56 57 GLU B CA 1
ATOM 1752 C C . GLU B 1 57 ? -9.203 -7.82 4.426 1 96.56 57 GLU B C 1
ATOM 1754 O O . GLU B 1 57 ? -10.352 -8.125 4.762 1 96.56 57 GLU B O 1
ATOM 1759 N N . LEU B 1 58 ? -8.75 -6.57 4.422 1 96.25 58 LEU B N 1
ATOM 1760 C CA . LEU B 1 58 ? -9.523 -5.543 5.105 1 96.25 58 LEU B CA 1
ATOM 1761 C C . LEU B 1 58 ? -10.016 -4.484 4.121 1 96.25 58 LEU B C 1
ATOM 1763 O O . LEU B 1 58 ? -10.719 -3.553 4.508 1 96.25 58 LEU B O 1
ATOM 1767 N N . GLY B 1 59 ? -9.562 -4.59 2.893 1 95.25 59 GLY B N 1
ATOM 1768 C CA . GLY B 1 59 ? -10.031 -3.643 1.892 1 95.25 59 GLY B CA 1
ATOM 1769 C C . GLY B 1 59 ? -11.516 -3.783 1.586 1 95.25 59 GLY B C 1
ATOM 1770 O O . GLY B 1 59 ? -12.164 -4.715 2.061 1 95.25 59 GLY B O 1
ATOM 1771 N N . SER B 1 60 ? -12.055 -2.881 0.828 1 94.56 60 SER B N 1
ATOM 1772 C CA . SER B 1 60 ? -13.477 -2.873 0.487 1 94.56 60 SER B CA 1
ATOM 1773 C C . SER B 1 60 ? -13.828 -4.031 -0.441 1 94.56 60 SER B C 1
ATOM 1775 O O . SER B 1 60 ? -14.992 -4.426 -0.535 1 94.56 60 SER B O 1
ATOM 1777 N N . GLU B 1 61 ? -12.836 -4.551 -1.132 1 94.75 61 GLU B N 1
ATOM 1778 C CA . GLU B 1 61 ? -13.008 -5.66 -2.068 1 94.75 61 GLU B CA 1
ATOM 1779 C C . GLU B 1 61 ? -11.977 -6.758 -1.814 1 94.75 61 GLU B C 1
ATOM 1781 O O . GLU B 1 61 ? -11.125 -7.02 -2.66 1 94.75 61 GLU B O 1
ATOM 1786 N N . PRO B 1 62 ? -12.195 -7.426 -0.752 1 94.56 62 PRO B N 1
ATOM 1787 C CA . PRO B 1 62 ? -11.203 -8.438 -0.388 1 94.56 62 PRO B CA 1
ATOM 1788 C C . PRO B 1 62 ? -11.062 -9.531 -1.442 1 94.56 62 PRO B C 1
ATOM 1790 O O . PRO B 1 62 ? -12.031 -9.859 -2.131 1 94.56 62 PRO B O 1
ATOM 1793 N N . MET B 1 63 ? -9.945 -10.109 -1.627 1 95.12 63 MET B N 1
ATOM 1794 C CA . MET B 1 63 ? -9.68 -11.219 -2.535 1 95.12 63 MET B CA 1
ATOM 1795 C C . MET B 1 63 ? -10.266 -12.516 -1.991 1 95.12 63 MET B C 1
ATOM 1797 O O . MET B 1 63 ? -10.125 -12.82 -0.805 1 95.12 63 MET B O 1
ATOM 1801 N N . PRO B 1 64 ? -10.93 -13.273 -2.768 1 95.38 64 PRO B N 1
ATOM 1802 C CA . PRO B 1 64 ? -11.531 -14.523 -2.297 1 95.38 64 PRO B CA 1
ATOM 1803 C C . PRO B 1 64 ? -10.5 -15.523 -1.788 1 95.38 64 PRO B C 1
ATOM 1805 O O . PRO B 1 64 ? -9.414 -15.641 -2.363 1 95.38 64 PRO B O 1
ATOM 1808 N N . ALA B 1 65 ? -10.766 -16.188 -0.659 1 96.5 65 ALA B N 1
ATOM 1809 C CA . ALA B 1 65 ? -10.07 -17.359 -0.133 1 96.5 65 ALA B CA 1
ATOM 1810 C C . ALA B 1 65 ? -8.688 -16.984 0.394 1 96.5 65 ALA B C 1
ATOM 1812 O O . ALA B 1 65 ? -7.84 -17.859 0.592 1 96.5 65 ALA B O 1
ATOM 1813 N N . VAL B 1 66 ? -8.414 -15.703 0.56 1 97.5 66 VAL B N 1
ATOM 1814 C CA . VAL B 1 66 ? -7.09 -15.273 0.98 1 97.5 66 VAL B CA 1
ATOM 1815 C C . VAL B 1 66 ? -6.969 -15.375 2.498 1 97.5 66 VAL B C 1
ATOM 1817 O O . VAL B 1 66 ? -7.918 -15.078 3.225 1 97.5 66 VAL B O 1
ATOM 1820 N N . LYS B 1 67 ? -5.836 -15.859 2.932 1 97.25 67 LYS B N 1
ATOM 1821 C CA . LYS B 1 67 ? -5.469 -15.914 4.344 1 97.25 67 LYS B CA 1
ATOM 1822 C C . LYS B 1 67 ? -4.027 -15.445 4.555 1 97.25 67 LYS B C 1
ATOM 1824 O O . LYS B 1 67 ? -3.213 -15.5 3.631 1 97.25 67 LYS B O 1
ATOM 1829 N N . ALA B 1 68 ? -3.795 -15 5.738 1 97.06 68 ALA B N 1
ATOM 1830 C CA . ALA B 1 68 ? -2.418 -14.68 6.109 1 97.06 68 ALA B CA 1
ATOM 1831 C C . ALA B 1 68 ? -1.54 -15.93 6.074 1 97.06 68 ALA B C 1
ATOM 1833 O O . ALA B 1 68 ? -1.979 -17.016 6.457 1 97.06 68 ALA B O 1
ATOM 1834 N N . PHE B 1 69 ? -0.356 -15.742 5.648 1 97.88 69 PHE B N 1
ATOM 1835 C CA . PHE B 1 69 ? 0.594 -16.844 5.691 1 97.88 69 PHE B CA 1
ATOM 1836 C C . PHE B 1 69 ? 0.803 -17.328 7.125 1 97.88 69 PHE B C 1
ATOM 1838 O O . PHE B 1 69 ? 1.028 -16.516 8.031 1 97.88 69 PHE B O 1
ATOM 1845 N N . PRO B 1 70 ? 0.706 -18.562 7.363 1 96.19 70 PRO B N 1
ATOM 1846 C CA . PRO B 1 70 ? 0.829 -19.078 8.727 1 96.19 70 PRO B CA 1
ATOM 1847 C C . PRO B 1 70 ? 2.258 -19.016 9.258 1 96.19 70 PRO B C 1
ATOM 1849 O O . PRO B 1 70 ? 3.18 -18.656 8.516 1 96.19 70 PRO B O 1
ATOM 1852 N N . ASP B 1 71 ? 2.441 -19.344 10.484 1 92.19 71 ASP B N 1
ATOM 1853 C CA . ASP B 1 71 ? 3.738 -19.281 11.156 1 92.19 71 ASP B CA 1
ATOM 1854 C C . ASP B 1 71 ? 4.738 -20.234 10.508 1 92.19 71 ASP B C 1
ATOM 1856 O O . ASP B 1 71 ? 5.941 -19.969 10.5 1 92.19 71 ASP B O 1
ATOM 1860 N N . THR B 1 72 ? 4.172 -21.344 10.031 1 91.94 72 THR B N 1
ATOM 1861 C CA . THR B 1 72 ? 5.027 -22.312 9.367 1 91.94 72 THR B CA 1
ATOM 1862 C C . THR B 1 72 ? 4.387 -22.781 8.062 1 91.94 72 THR B C 1
ATOM 1864 O O . THR B 1 72 ? 3.162 -22.859 7.957 1 91.94 72 THR B O 1
ATOM 1867 N N . ALA B 1 73 ? 5.246 -23.125 7.125 1 94.19 73 ALA B N 1
ATOM 1868 C CA . ALA B 1 73 ? 4.793 -23.625 5.824 1 94.19 73 ALA B CA 1
ATOM 1869 C C . ALA B 1 73 ? 4.219 -25.031 5.941 1 94.19 73 ALA B C 1
ATOM 1871 O O . ALA B 1 73 ? 3.566 -25.516 5.016 1 94.19 73 ALA B O 1
ATOM 1872 N N . ASP B 1 74 ? 4.391 -25.656 7.07 1 94 74 ASP B N 1
ATOM 1873 C CA . ASP B 1 74 ? 4.004 -27.062 7.25 1 94 74 ASP B CA 1
ATOM 1874 C C . ASP B 1 74 ? 2.488 -27.219 7.184 1 94 74 ASP B C 1
ATOM 1876 O O . ASP B 1 74 ? 1.988 -28.281 6.801 1 94 74 ASP B O 1
ATOM 1880 N N . SER B 1 75 ? 1.799 -26.234 7.539 1 94.62 75 SER B N 1
ATOM 1881 C CA . SER B 1 75 ? 0.343 -26.328 7.582 1 94.62 75 SER B CA 1
ATOM 1882 C C . SER B 1 75 ? -0.264 -26.125 6.195 1 94.62 75 SER B C 1
ATOM 1884 O O . SER B 1 75 ? -1.452 -26.375 5.988 1 94.62 75 SER B O 1
ATOM 1886 N N . ILE B 1 76 ? 0.512 -25.703 5.246 1 97 76 ILE B N 1
ATOM 1887 C CA . ILE B 1 76 ? 0.05 -25.484 3.881 1 97 76 ILE B CA 1
ATOM 1888 C C . ILE B 1 76 ? 0.085 -26.797 3.105 1 97 76 ILE B C 1
ATOM 1890 O O . ILE B 1 76 ? 1.079 -27.531 3.152 1 97 76 ILE B O 1
ATOM 1894 N N . THR B 1 77 ? -0.966 -27.109 2.406 1 95.38 77 THR B N 1
ATOM 1895 C CA . THR B 1 77 ? -1.05 -28.375 1.68 1 95.38 77 THR B CA 1
ATOM 1896 C C . THR B 1 77 ? -0.907 -28.141 0.178 1 95.38 77 THR B C 1
ATOM 1898 O O . THR B 1 77 ? -0.981 -27.016 -0.292 1 95.38 77 THR B O 1
ATOM 1901 N N . GLU B 1 78 ? -0.851 -29.203 -0.595 1 95.56 78 GLU B N 1
ATOM 1902 C CA . GLU B 1 78 ? -0.68 -29.141 -2.043 1 95.56 78 GLU B CA 1
ATOM 1903 C C . GLU B 1 78 ? -1.922 -28.578 -2.725 1 95.56 78 GLU B C 1
ATOM 1905 O O . GLU B 1 78 ? -1.855 -28.125 -3.869 1 95.56 78 GLU B O 1
ATOM 1910 N N . SER B 1 79 ? -3.057 -28.609 -1.967 1 96.94 79 SER B N 1
ATOM 1911 C CA . SER B 1 79 ? -4.301 -28.109 -2.537 1 96.94 79 SER B CA 1
ATOM 1912 C C . SER B 1 79 ? -4.402 -26.594 -2.379 1 96.94 79 SER B C 1
ATOM 1914 O O . SER B 1 79 ? -5.203 -25.953 -3.057 1 96.94 79 SER B O 1
ATOM 1916 N N . ASP B 1 80 ? -3.598 -26 -1.489 1 98.25 80 ASP B N 1
ATOM 1917 C CA . ASP B 1 80 ? -3.555 -24.562 -1.274 1 98.25 80 ASP B CA 1
ATOM 1918 C C . ASP B 1 80 ? -2.65 -23.875 -2.299 1 98.25 80 ASP B C 1
ATOM 1920 O O . ASP B 1 80 ? -1.97 -24.547 -3.078 1 98.25 80 ASP B O 1
ATOM 1924 N N . ARG B 1 81 ? -2.717 -22.594 -2.355 1 98.62 81 ARG B N 1
ATOM 1925 C CA . ARG B 1 81 ? -1.799 -21.766 -3.139 1 98.62 81 ARG B CA 1
ATOM 1926 C C . ARG B 1 81 ? -1.167 -20.688 -2.277 1 98.62 81 ARG B C 1
ATOM 1928 O O . ARG B 1 81 ? -1.699 -20.328 -1.222 1 98.62 81 ARG B O 1
ATOM 1935 N N . VAL B 1 82 ? -0.045 -20.297 -2.746 1 98.62 82 VAL B N 1
ATOM 1936 C CA . VAL B 1 82 ? 0.638 -19.203 -2.049 1 98.62 82 VAL B CA 1
ATOM 1937 C C . VAL B 1 82 ? 0.915 -18.062 -3.023 1 98.62 82 VAL B C 1
ATOM 1939 O O . VAL B 1 82 ? 1.342 -18.297 -4.156 1 98.62 82 VAL B O 1
ATOM 1942 N N . LEU B 1 83 ? 0.566 -16.938 -2.662 1 98.75 83 LEU B N 1
ATOM 1943 C CA . LEU B 1 83 ? 0.917 -15.688 -3.33 1 98.75 83 LEU B CA 1
ATOM 1944 C C . LEU B 1 83 ? 1.954 -14.914 -2.525 1 98.75 83 LEU B C 1
ATOM 1946 O O . LEU B 1 83 ? 1.653 -14.406 -1.441 1 98.75 83 LEU B O 1
ATOM 1950 N N . MET B 1 84 ? 3.162 -14.844 -3.078 1 98.56 84 MET B N 1
ATOM 1951 C CA . MET B 1 84 ? 4.285 -14.25 -2.357 1 98.56 84 MET B CA 1
ATOM 1952 C C . MET B 1 84 ? 4.711 -12.93 -3 1 98.56 84 MET B C 1
ATOM 1954 O O . MET B 1 84 ? 4.906 -12.867 -4.215 1 98.56 84 MET B O 1
ATOM 1958 N N . PHE B 1 85 ? 4.816 -11.875 -2.213 1 98.62 85 PHE B N 1
ATOM 1959 C CA . PHE B 1 85 ? 5.309 -10.578 -2.66 1 98.62 85 PHE B CA 1
ATOM 1960 C C . PHE B 1 85 ? 6.668 -10.273 -2.043 1 98.62 85 PHE B C 1
ATOM 1962 O O . PHE B 1 85 ? 6.824 -10.305 -0.821 1 98.62 85 PHE B O 1
ATOM 1969 N N . CYS B 1 86 ? 7.621 -9.945 -2.887 1 97.81 86 CYS B N 1
ATOM 1970 C CA . CYS B 1 86 ? 8.961 -9.578 -2.436 1 97.81 86 CYS B CA 1
ATOM 1971 C C . CYS B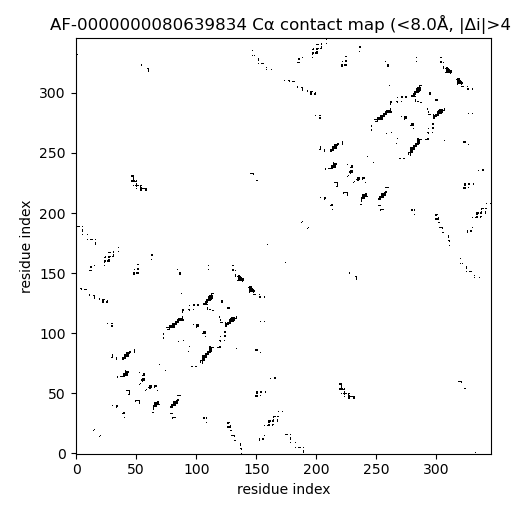 1 86 ? 9.375 -8.219 -2.984 1 97.81 86 CYS B C 1
ATOM 1973 O O . CYS B 1 86 ? 9.109 -7.914 -4.148 1 97.81 86 CYS B O 1
ATOM 1975 N N . SER B 1 87 ? 10.016 -7.391 -2.17 1 97.12 87 SER B N 1
ATOM 1976 C CA . SER B 1 87 ? 10.461 -6.066 -2.588 1 97.12 87 SER B CA 1
ATOM 1977 C C . SER B 1 87 ? 11.773 -6.141 -3.352 1 97.12 87 SER B C 1
ATOM 1979 O O . SER B 1 87 ? 12.203 -5.152 -3.951 1 97.12 87 SER B O 1
ATOM 1981 N N . SER B 1 88 ? 12.422 -7.273 -3.326 1 96.12 88 SER B N 1
ATOM 1982 C CA . SER B 1 88 ? 13.656 -7.594 -4.031 1 96.12 88 SER B CA 1
ATOM 1983 C C . SER B 1 88 ? 13.555 -8.93 -4.754 1 96.12 88 SER B C 1
ATOM 1985 O O . SER B 1 88 ? 12.508 -9.578 -4.727 1 96.12 88 SER B O 1
ATOM 1987 N N . PRO B 1 89 ? 14.594 -9.281 -5.477 1 95.44 89 PRO B N 1
ATOM 1988 C CA . PRO B 1 89 ? 14.516 -10.555 -6.188 1 95.44 89 PRO B CA 1
ATOM 1989 C C . PRO B 1 89 ? 14.367 -11.75 -5.242 1 95.44 89 PRO B C 1
ATOM 1991 O O . PRO B 1 89 ? 14.156 -12.875 -5.695 1 95.44 89 PRO B O 1
ATOM 1994 N N . GLY B 1 90 ? 14.305 -11.531 -3.955 1 93.81 90 GLY B N 1
ATOM 1995 C CA . GLY B 1 90 ? 14.172 -12.555 -2.936 1 93.81 90 GLY B CA 1
ATOM 1996 C C . GLY B 1 90 ? 15.375 -12.633 -2.008 1 93.81 90 GLY B C 1
ATOM 1997 O O . GLY B 1 90 ? 16.5 -12.875 -2.455 1 93.81 90 GLY B O 1
ATOM 1998 N N . THR B 1 91 ? 15.133 -12.383 -0.744 1 94 91 THR B N 1
ATOM 1999 C CA . THR B 1 91 ? 16.172 -12.617 0.253 1 94 91 THR B CA 1
ATOM 2000 C C . THR B 1 91 ? 16.469 -14.109 0.383 1 94 91 THR B C 1
ATOM 2002 O O . THR B 1 91 ? 15.734 -14.938 -0.153 1 94 91 THR B O 1
ATOM 2005 N N . ALA B 1 92 ? 17.484 -14.438 1.062 1 94.62 92 ALA B N 1
ATOM 2006 C CA . ALA B 1 92 ? 17.812 -15.844 1.297 1 94.62 92 ALA B CA 1
ATOM 2007 C C . ALA B 1 92 ? 16.656 -16.562 1.988 1 94.62 92 ALA B C 1
ATOM 2009 O O . ALA B 1 92 ? 16.344 -17.719 1.663 1 94.62 92 ALA B O 1
ATOM 2010 N N . GLU B 1 93 ? 16.016 -15.867 2.92 1 95.38 93 GLU B N 1
ATOM 2011 C CA . GLU B 1 93 ? 14.891 -16.438 3.654 1 95.38 93 GLU B CA 1
ATOM 2012 C C . GLU B 1 93 ? 13.688 -16.656 2.738 1 95.38 93 GLU B C 1
ATOM 2014 O O . GLU B 1 93 ? 13.023 -17.688 2.816 1 95.38 93 GLU B O 1
ATOM 2019 N N . GLU B 1 94 ? 13.43 -15.719 1.918 1 96.44 94 GLU B N 1
ATOM 2020 C CA . GLU B 1 94 ? 12.312 -15.812 0.98 1 96.44 94 GLU B CA 1
ATOM 2021 C C . GLU B 1 94 ? 12.547 -16.922 -0.04 1 96.44 94 GLU B C 1
ATOM 2023 O O . GLU B 1 94 ? 11.617 -17.656 -0.385 1 96.44 94 GLU B O 1
ATOM 2028 N N . GLN B 1 95 ? 13.766 -17.031 -0.503 1 95.81 95 GLN B N 1
ATOM 2029 C CA . GLN B 1 95 ? 14.102 -18.062 -1.467 1 95.81 95 GLN B CA 1
ATOM 2030 C C . GLN B 1 95 ? 14 -19.453 -0.839 1 95.81 95 GLN B C 1
ATOM 2032 O O . GLN B 1 95 ? 13.5 -20.391 -1.47 1 95.81 95 GLN B O 1
ATOM 2037 N N . ALA B 1 96 ? 14.477 -19.578 0.363 1 96.06 96 ALA B N 1
ATOM 2038 C CA . ALA B 1 96 ? 14.375 -20.844 1.077 1 96.06 96 ALA B CA 1
ATOM 2039 C C . ALA B 1 96 ? 12.914 -21.25 1.271 1 96.06 96 ALA B C 1
ATOM 2041 O O . ALA B 1 96 ? 12.57 -22.422 1.136 1 96.06 96 ALA B O 1
ATOM 2042 N N . LEU B 1 97 ? 12.094 -20.281 1.625 1 97.12 97 LEU B N 1
ATOM 2043 C CA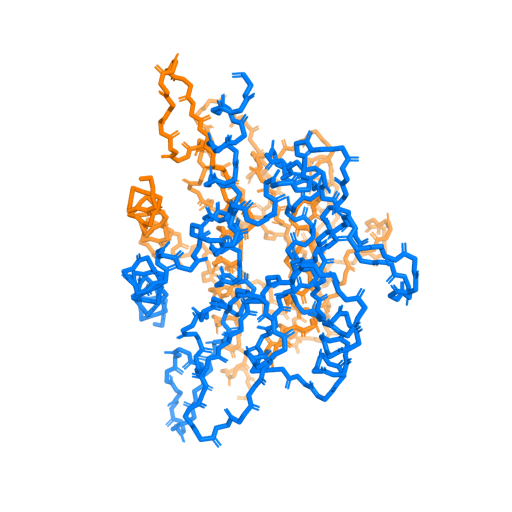 . LEU B 1 97 ? 10.672 -20.547 1.81 1 97.12 97 LEU B CA 1
ATOM 2044 C C . LEU B 1 97 ? 10.023 -20.984 0.502 1 97.12 97 LEU B C 1
ATOM 2046 O O . LEU B 1 97 ? 9.273 -21.969 0.48 1 97.12 97 LEU B O 1
ATOM 2050 N N . ALA B 1 98 ? 10.312 -20.281 -0.572 1 96.94 98 ALA B N 1
ATOM 2051 C CA . ALA B 1 98 ? 9.773 -20.625 -1.885 1 96.94 98 ALA B CA 1
ATOM 2052 C C . ALA B 1 98 ? 10.195 -22.031 -2.293 1 96.94 98 ALA B C 1
ATOM 2054 O O . ALA B 1 98 ? 9.391 -22.812 -2.809 1 96.94 98 ALA B O 1
ATOM 2055 N N . GLN B 1 99 ? 11.445 -22.344 -2.068 1 95.94 99 GLN B N 1
ATOM 2056 C CA . GLN B 1 99 ? 11.961 -23.656 -2.4 1 95.94 99 GLN B CA 1
ATOM 2057 C C . GLN B 1 99 ? 11.242 -24.75 -1.614 1 95.94 99 GLN B C 1
ATOM 2059 O O . GLN B 1 99 ? 10.891 -25.797 -2.168 1 95.94 99 GLN B O 1
ATOM 2064 N N . LYS B 1 100 ? 11.07 -24.5 -0.344 1 96.75 100 LYS B N 1
ATOM 2065 C CA . LYS B 1 100 ? 10.359 -25.453 0.512 1 96.75 100 LYS B CA 1
ATOM 2066 C C . LYS B 1 100 ? 8.945 -25.703 0 1 96.75 100 LYS B C 1
ATOM 2068 O O . LYS B 1 100 ? 8.5 -26.844 -0.062 1 96.75 100 LYS B O 1
ATOM 2073 N N . LEU B 1 101 ? 8.219 -24.625 -0.331 1 97.56 101 LEU B N 1
ATOM 2074 C CA . LEU B 1 101 ? 6.859 -24.734 -0.84 1 97.56 101 LEU B CA 1
ATOM 2075 C C . LEU B 1 101 ? 6.836 -25.469 -2.182 1 97.56 101 LEU B C 1
ATOM 2077 O O . LEU B 1 101 ? 5.957 -26.297 -2.428 1 97.56 101 LEU B O 1
ATOM 2081 N N . TYR B 1 102 ? 7.824 -25.125 -2.986 1 94.25 102 TYR B N 1
ATOM 2082 C CA . TYR B 1 102 ? 7.945 -25.75 -4.297 1 94.25 102 TYR B CA 1
ATOM 2083 C C . TYR B 1 102 ? 8.148 -27.25 -4.168 1 94.25 102 TYR B C 1
ATOM 2085 O O . TYR B 1 102 ? 7.512 -28.047 -4.875 1 94.25 102 TYR B O 1
ATOM 2093 N N . GLU B 1 103 ? 8.938 -27.672 -3.303 1 94.44 103 GLU B N 1
ATOM 2094 C CA . GLU B 1 103 ? 9.234 -29.078 -3.084 1 94.44 103 GLU B CA 1
ATOM 2095 C C . GLU B 1 103 ? 8.023 -29.812 -2.504 1 94.44 103 GLU B C 1
ATOM 2097 O O . GLU B 1 103 ? 7.84 -31.016 -2.748 1 94.44 103 GLU B O 1
ATOM 2102 N N . LYS B 1 104 ? 7.227 -29.125 -1.774 1 95.75 104 LYS B N 1
ATOM 2103 C CA . LYS B 1 104 ? 6.012 -29.688 -1.191 1 95.75 104 LYS B CA 1
ATOM 2104 C C . LYS B 1 104 ? 4.922 -29.844 -2.246 1 95.75 104 LYS B C 1
ATOM 2106 O O . LYS B 1 104 ? 3.924 -30.531 -2.014 1 95.75 104 LYS B O 1
ATOM 2111 N N . GLY B 1 105 ? 5.137 -29.172 -3.369 1 96.06 105 GLY B N 1
ATOM 2112 C CA . GLY B 1 105 ? 4.164 -29.25 -4.445 1 96.06 105 GLY B CA 1
ATOM 2113 C C . GLY B 1 105 ? 3.08 -28.203 -4.352 1 96.06 105 GLY B C 1
ATOM 2114 O O . GLY B 1 105 ? 2.035 -28.312 -4.996 1 96.06 105 GLY B O 1
ATOM 2115 N N . VAL B 1 106 ? 3.252 -27.188 -3.512 1 97.69 106 VAL B N 1
ATOM 2116 C CA . VAL B 1 106 ? 2.297 -26.094 -3.352 1 97.69 106 VAL B CA 1
ATOM 2117 C C . VAL B 1 106 ? 2.406 -25.141 -4.531 1 97.69 106 VAL B C 1
ATOM 2119 O O . VAL B 1 106 ? 3.51 -24.75 -4.93 1 97.69 106 VAL B O 1
ATOM 2122 N N . GLY B 1 107 ? 1.241 -24.859 -5.211 1 98.06 107 GLY B N 1
ATOM 2123 C CA . GLY B 1 107 ? 1.262 -23.844 -6.254 1 98.06 107 GLY B CA 1
ATOM 2124 C C . GLY B 1 107 ? 1.691 -22.469 -5.75 1 98.06 107 GLY B C 1
ATOM 2125 O O . GLY B 1 107 ? 1.163 -21.984 -4.75 1 98.06 107 GLY B O 1
ATOM 2126 N N . LEU B 1 108 ? 2.684 -21.938 -6.438 1 98.44 108 LEU B N 1
ATOM 2127 C CA . LEU B 1 108 ? 3.299 -20.703 -5.938 1 98.44 108 LEU B CA 1
ATOM 2128 C C . LEU B 1 108 ? 3.33 -19.641 -7.023 1 98.44 108 LEU B C 1
ATOM 2130 O O . LEU B 1 108 ? 3.857 -19.859 -8.109 1 98.44 108 LEU B O 1
ATOM 2134 N N . VAL B 1 109 ? 2.699 -18.484 -6.73 1 98.69 109 VAL B N 1
ATOM 2135 C CA . VAL B 1 109 ? 2.818 -17.281 -7.527 1 98.69 109 VAL B CA 1
ATOM 2136 C C . VAL B 1 109 ? 3.693 -16.266 -6.797 1 98.69 109 VAL B C 1
ATOM 2138 O O . VAL B 1 109 ? 3.404 -15.891 -5.66 1 98.69 109 VAL B O 1
ATOM 2141 N N . CYS B 1 110 ? 4.754 -15.797 -7.426 1 98.69 110 CYS B N 1
ATOM 2142 C CA . CYS B 1 110 ? 5.668 -14.859 -6.785 1 98.69 110 CYS B CA 1
ATOM 2143 C C . CYS B 1 110 ? 5.738 -13.547 -7.559 1 98.69 110 CYS B C 1
ATOM 2145 O O . CYS B 1 110 ? 5.805 -13.547 -8.789 1 98.69 110 CYS B O 1
ATOM 2147 N N . VAL B 1 111 ? 5.668 -12.484 -6.844 1 98.75 111 VAL B N 1
ATOM 2148 C CA . VAL B 1 111 ? 5.859 -11.141 -7.375 1 98.75 111 VAL B CA 1
ATOM 2149 C C . VAL B 1 111 ? 7.176 -10.562 -6.855 1 98.75 111 VAL B C 1
ATOM 2151 O O . VAL B 1 111 ? 7.359 -10.406 -5.645 1 98.75 111 VAL B O 1
ATOM 2154 N N . SER B 1 112 ? 8.102 -10.297 -7.715 1 98.38 112 SER B N 1
ATOM 2155 C CA . SER B 1 112 ? 9.398 -9.727 -7.348 1 98.38 112 SER B CA 1
ATOM 2156 C C . SER B 1 112 ? 10.094 -9.109 -8.555 1 98.38 112 SER B C 1
ATOM 2158 O O . SER B 1 112 ? 9.812 -9.484 -9.695 1 98.38 112 SER B O 1
ATOM 2160 N N . PRO B 1 113 ? 10.945 -8.156 -8.32 1 97.5 113 PRO B N 1
ATOM 2161 C CA . PRO B 1 113 ? 11.695 -7.645 -9.469 1 97.5 113 PRO B CA 1
ATOM 2162 C C . PRO B 1 113 ? 12.727 -8.641 -9.992 1 97.5 113 PRO B C 1
ATOM 2164 O O . PRO B 1 113 ? 13.289 -9.422 -9.211 1 97.5 113 PRO B O 1
ATOM 2167 N N . VAL B 1 114 ? 12.969 -8.594 -11.281 1 95.81 114 VAL B N 1
ATOM 2168 C CA . VAL B 1 114 ? 14.039 -9.359 -11.906 1 95.81 114 VAL B CA 1
ATOM 2169 C C . VAL B 1 114 ? 15.227 -8.445 -12.195 1 95.81 114 VAL B C 1
ATOM 2171 O O . VAL B 1 114 ? 15.086 -7.43 -12.883 1 95.81 114 VAL B O 1
ATOM 2174 N N . ILE B 1 115 ? 16.312 -8.711 -11.609 1 93.06 115 ILE B N 1
ATOM 2175 C CA . ILE B 1 115 ? 17.547 -7.957 -11.82 1 93.06 115 ILE B CA 1
ATOM 2176 C C . ILE B 1 115 ? 18.531 -8.797 -12.625 1 93.06 115 ILE B C 1
ATOM 2178 O O . ILE B 1 115 ? 18.766 -9.969 -12.305 1 93.06 115 ILE B O 1
ATOM 2182 N N . LYS B 1 116 ? 19.141 -8.148 -13.562 1 88.94 116 LYS B N 1
ATOM 2183 C CA . LYS B 1 116 ? 20.062 -8.852 -14.453 1 88.94 116 LYS B CA 1
ATOM 2184 C C . LYS B 1 116 ? 21.219 -9.469 -13.68 1 88.94 116 LYS B C 1
ATOM 2186 O O . LYS B 1 116 ? 21.781 -8.828 -12.789 1 88.94 116 LYS B O 1
ATOM 2191 N N . ASP B 1 117 ? 21.484 -10.719 -13.945 1 87.69 117 ASP B N 1
ATOM 2192 C CA . ASP B 1 117 ? 22.641 -11.445 -13.438 1 87.69 117 ASP B CA 1
ATOM 2193 C C . ASP B 1 117 ? 22.438 -11.844 -11.977 1 87.69 117 ASP B C 1
ATOM 2195 O O . ASP B 1 117 ? 23.406 -12.148 -11.273 1 87.69 117 ASP B O 1
ATOM 2199 N N . GLN B 1 118 ? 21.266 -11.617 -11.469 1 87.12 118 GLN B N 1
ATOM 2200 C CA . GLN B 1 118 ? 20.938 -12.086 -10.125 1 87.12 118 GLN B CA 1
ATOM 2201 C C . GLN B 1 118 ? 19.906 -13.203 -10.18 1 87.12 118 GLN B C 1
ATOM 2203 O O . GLN B 1 118 ? 18.906 -13.102 -10.898 1 87.12 118 GLN B O 1
ATOM 2208 N N . THR B 1 119 ? 20.344 -14.281 -9.617 1 86.38 119 THR B N 1
ATOM 2209 C CA . THR B 1 119 ? 19.359 -15.352 -9.492 1 86.38 119 THR B CA 1
ATOM 2210 C C . THR B 1 119 ? 18.344 -15.023 -8.398 1 86.38 119 THR B C 1
ATOM 2212 O O . THR B 1 119 ? 18.719 -14.711 -7.27 1 86.38 119 THR B O 1
ATOM 2215 N N . GLY B 1 120 ? 17.062 -15.008 -8.773 1 90.06 120 GLY B N 1
ATOM 2216 C CA . GLY B 1 120 ? 16.031 -14.664 -7.805 1 90.06 120 GLY B CA 1
ATOM 2217 C C . GLY B 1 120 ? 15.078 -15.797 -7.523 1 90.06 120 GLY B C 1
ATOM 2218 O O . GLY B 1 120 ? 15.461 -16.969 -7.59 1 90.06 120 GLY B O 1
ATOM 2219 N N . ILE B 1 121 ? 13.938 -15.461 -7.082 1 94.38 121 ILE B N 1
ATOM 2220 C CA . ILE B 1 121 ? 12.953 -16.422 -6.586 1 94.38 121 ILE B CA 1
ATOM 2221 C C . ILE B 1 121 ? 12.203 -17.047 -7.762 1 94.38 121 ILE B C 1
ATOM 2223 O O . ILE B 1 121 ? 11.484 -18.031 -7.594 1 94.38 121 ILE B O 1
ATOM 2227 N N . GLU B 1 122 ? 12.492 -16.641 -8.992 1 93.44 122 GLU B N 1
ATOM 2228 C CA . GLU B 1 122 ? 11.758 -17.047 -10.18 1 93.44 122 GLU B CA 1
ATOM 2229 C C . GLU B 1 122 ? 11.938 -18.547 -10.445 1 93.44 122 GLU B C 1
ATOM 2231 O O . GLU B 1 122 ? 11.062 -19.188 -11.031 1 93.44 122 GLU B O 1
ATOM 2236 N N . GLU B 1 123 ? 12.992 -19.141 -9.969 1 90.5 123 GLU B N 1
ATOM 2237 C CA . GLU B 1 123 ? 13.281 -20.547 -10.242 1 90.5 123 GLU B CA 1
ATOM 2238 C C . GLU B 1 123 ? 12.469 -21.469 -9.336 1 90.5 123 GLU B C 1
ATOM 2240 O O . GLU B 1 123 ? 12.336 -22.656 -9.617 1 90.5 123 GLU B O 1
ATOM 2245 N N . PHE B 1 124 ? 11.828 -20.875 -8.336 1 93.5 124 PHE B N 1
ATOM 2246 C CA . PHE B 1 124 ? 11.172 -21.719 -7.336 1 93.5 124 PHE B CA 1
ATOM 2247 C C . PHE B 1 124 ? 9.672 -21.438 -7.309 1 93.5 124 PHE B C 1
ATOM 2249 O O . PHE B 1 124 ? 9.023 -21.641 -6.281 1 93.5 124 PHE B O 1
ATOM 2256 N N . CYS B 1 125 ? 9.125 -20.875 -8.359 1 96.12 125 CYS B N 1
ATOM 2257 C CA . CYS B 1 125 ? 7.684 -20.609 -8.359 1 96.12 125 CYS B CA 1
ATOM 2258 C C . CYS B 1 125 ? 7.039 -21.109 -9.648 1 96.12 125 CYS B C 1
ATOM 2260 O O . CYS B 1 125 ? 7.727 -21.312 -10.656 1 96.12 125 CYS B O 1
ATOM 2262 N N . ASP B 1 126 ? 5.789 -21.359 -9.617 1 98.19 126 ASP B N 1
ATOM 2263 C CA . ASP B 1 126 ? 5.043 -21.812 -10.789 1 98.19 126 ASP B CA 1
ATOM 2264 C C . ASP B 1 126 ? 4.793 -20.656 -11.75 1 98.19 126 ASP B C 1
ATOM 2266 O O . ASP B 1 126 ? 4.844 -20.844 -12.969 1 98.19 126 ASP B O 1
ATOM 2270 N N . VAL B 1 127 ? 4.492 -19.516 -11.227 1 98.5 127 VAL B N 1
ATOM 2271 C CA . VAL B 1 127 ? 4.305 -18.297 -12 1 98.5 127 VAL B CA 1
ATOM 2272 C C . VAL B 1 127 ? 5.074 -17.141 -11.352 1 98.5 127 VAL B C 1
ATOM 2274 O O . VAL B 1 127 ? 4.973 -16.922 -10.141 1 98.5 127 VAL B O 1
ATOM 2277 N N . HIS B 1 128 ? 5.898 -16.547 -12.094 1 98.5 128 HIS B N 1
ATOM 2278 C CA . HIS B 1 128 ? 6.605 -15.367 -11.617 1 98.5 128 HIS B CA 1
ATOM 2279 C C . HIS B 1 128 ? 6.125 -14.109 -12.344 1 98.5 128 HIS B C 1
ATOM 2281 O O . HIS B 1 128 ? 5.945 -14.125 -13.562 1 98.5 128 HIS B O 1
ATOM 2287 N N . ILE B 1 129 ? 5.848 -13.086 -11.57 1 98.62 129 ILE B N 1
ATOM 2288 C CA . ILE B 1 129 ? 5.465 -11.789 -12.117 1 98.62 129 ILE B CA 1
ATOM 2289 C C . ILE B 1 129 ? 6.516 -10.742 -11.742 1 98.62 129 ILE B C 1
ATOM 2291 O O . ILE B 1 129 ? 6.746 -10.484 -10.562 1 98.62 129 ILE B O 1
ATOM 2295 N N . ASP B 1 130 ? 7.102 -10.133 -12.727 1 98.44 130 ASP B N 1
ATOM 2296 C CA . ASP B 1 130 ? 8.125 -9.109 -12.547 1 98.44 130 ASP B CA 1
ATOM 2297 C C . ASP B 1 130 ? 7.508 -7.773 -12.148 1 98.44 130 ASP B C 1
ATOM 2299 O O . ASP B 1 130 ? 6.727 -7.199 -12.906 1 98.44 130 ASP B O 1
ATOM 2303 N N . SER B 1 131 ? 7.895 -7.23 -11.016 1 98.25 131 SER B N 1
ATOM 2304 C CA . SER B 1 131 ? 7.312 -5.984 -10.523 1 98.25 131 SER B CA 1
ATOM 2305 C C . SER B 1 131 ? 7.879 -4.781 -11.273 1 98.25 131 SER B C 1
ATOM 2307 O O . SER B 1 131 ? 7.352 -3.674 -11.164 1 98.25 131 SER B O 1
ATOM 2309 N N . LYS B 1 132 ? 9.031 -4.969 -11.961 1 97.94 132 LYS B N 1
ATOM 2310 C CA . LYS B 1 132 ? 9.656 -3.969 -12.82 1 97.94 132 LYS B CA 1
ATOM 2311 C C . LYS B 1 132 ? 10.25 -2.826 -11.992 1 97.94 132 LYS B C 1
ATOM 2313 O O . LYS B 1 132 ? 10.75 -1.849 -12.555 1 97.94 132 LYS B O 1
ATOM 2318 N N . LEU B 1 133 ? 10.18 -2.93 -10.664 1 97.75 133 LEU B N 1
ATOM 2319 C CA . LEU B 1 133 ? 10.797 -1.928 -9.797 1 97.75 133 LEU B CA 1
ATOM 2320 C C . LEU B 1 133 ? 12.211 -2.346 -9.398 1 97.75 133 LEU B C 1
ATOM 2322 O O . LEU B 1 133 ? 12.398 -3.025 -8.391 1 97.75 133 LEU B O 1
ATOM 2326 N N . LYS B 1 134 ? 13.195 -1.902 -10.109 1 94.88 134 LYS B N 1
ATOM 2327 C CA . LYS B 1 134 ? 14.555 -2.412 -9.969 1 94.88 134 LYS B CA 1
ATOM 2328 C C . LYS B 1 134 ? 15.43 -1.439 -9.18 1 94.88 134 LYS B C 1
ATOM 2330 O O . LYS B 1 134 ? 16.453 -1.831 -8.617 1 94.88 134 LYS B O 1
ATOM 2335 N N . MET B 1 135 ? 14.992 -0.181 -9.203 1 94.38 135 MET B N 1
ATOM 2336 C CA . MET B 1 135 ? 15.766 0.861 -8.531 1 94.38 135 MET B CA 1
ATOM 2337 C C . MET B 1 135 ? 14.852 1.985 -8.047 1 94.38 135 MET B C 1
ATOM 2339 O O . MET B 1 135 ? 13.727 2.127 -8.523 1 94.38 135 MET B O 1
ATOM 2343 N N . PRO B 1 136 ? 15.383 2.793 -7.082 1 96.75 136 PRO B N 1
ATOM 2344 C CA . PRO B 1 136 ? 14.602 3.967 -6.684 1 96.75 136 PRO B CA 1
ATOM 2345 C C . PRO B 1 136 ? 14.312 4.906 -7.855 1 96.75 136 PRO B C 1
ATOM 2347 O O . PRO B 1 136 ? 15.117 4.996 -8.789 1 96.75 136 PRO B O 1
ATOM 2350 N N . LEU B 1 137 ? 13.258 5.668 -7.742 1 96.88 137 LEU B N 1
ATOM 2351 C CA . LEU B 1 137 ? 12.695 6.309 -8.922 1 96.88 137 LEU B CA 1
ATOM 2352 C C . LEU B 1 137 ? 13.227 7.734 -9.07 1 96.88 137 LEU B C 1
ATOM 2354 O O . LEU B 1 137 ? 13.203 8.297 -10.164 1 96.88 137 LEU B O 1
ATOM 2358 N N . LEU B 1 138 ? 13.633 8.359 -7.996 1 96.56 138 LEU B N 1
ATOM 2359 C CA . LEU B 1 138 ? 13.969 9.773 -8.039 1 96.56 138 LEU B CA 1
ATOM 2360 C C . LEU B 1 138 ? 15.477 9.984 -7.965 1 96.56 138 LEU B C 1
ATOM 2362 O O . LEU B 1 138 ? 16.156 9.359 -7.141 1 96.56 138 LEU B O 1
ATOM 2366 N N . PRO B 1 139 ? 16 10.82 -8.781 1 92.94 139 PRO B N 1
ATOM 2367 C CA . PRO B 1 139 ? 17.422 11.18 -8.68 1 92.94 139 PRO B CA 1
ATOM 2368 C C . PRO B 1 139 ? 17.703 12.156 -7.539 1 92.94 139 PRO B C 1
ATOM 2370 O O . PRO B 1 139 ? 16.891 13.047 -7.27 1 92.94 139 PRO B O 1
ATOM 2373 N N . ASP B 1 140 ? 18.766 11.938 -6.887 1 89.75 140 ASP B N 1
ATOM 2374 C CA . ASP B 1 140 ? 19.219 12.867 -5.855 1 89.75 140 ASP B CA 1
ATOM 2375 C C . ASP B 1 140 ? 20.359 13.734 -6.363 1 89.75 140 ASP B C 1
ATOM 2377 O O . ASP B 1 140 ? 20.922 13.477 -7.434 1 89.75 140 ASP B O 1
ATOM 2381 N N . GLU B 1 141 ? 20.656 14.75 -5.648 1 86.12 141 GLU B N 1
ATOM 2382 C CA . GLU B 1 141 ? 21.688 15.695 -6.043 1 86.12 141 GLU B CA 1
ATOM 2383 C C . GLU B 1 141 ? 23.078 15.047 -6.012 1 86.12 141 GLU B C 1
ATOM 2385 O O . GLU B 1 141 ? 23.953 15.414 -6.793 1 86.12 141 GLU B O 1
ATOM 2390 N N . ASP B 1 142 ? 23.312 14.156 -5.203 1 89.62 142 ASP B N 1
ATOM 2391 C CA . ASP B 1 142 ? 24.641 13.555 -5.02 1 89.62 142 ASP B CA 1
ATOM 2392 C C . ASP B 1 142 ? 24.828 12.367 -5.953 1 89.62 142 ASP B C 1
ATOM 2394 O O . ASP B 1 142 ? 25.828 11.641 -5.84 1 89.62 142 ASP B O 1
ATOM 2398 N N . GLY B 1 143 ? 23.875 12.07 -6.812 1 88.62 143 GLY B N 1
ATOM 2399 C CA . GLY B 1 143 ? 23.984 11 -7.789 1 88.62 143 GLY B CA 1
ATOM 2400 C C . GLY B 1 143 ? 23.266 9.727 -7.363 1 88.62 143 GLY B C 1
ATOM 2401 O O . GLY B 1 143 ? 23.094 8.805 -8.164 1 88.62 143 GLY B O 1
ATOM 2402 N N . THR B 1 144 ? 22.938 9.719 -6.102 1 91.81 144 THR B N 1
ATOM 2403 C CA . THR B 1 144 ? 22.188 8.562 -5.625 1 91.81 144 THR B CA 1
ATOM 2404 C C . THR B 1 144 ? 20.719 8.688 -6 1 91.81 144 THR B C 1
ATOM 2406 O O . THR B 1 144 ? 20.328 9.625 -6.695 1 91.81 144 THR B O 1
ATOM 2409 N N . ARG B 1 145 ? 19.969 7.605 -5.812 1 95.56 145 ARG B N 1
ATOM 2410 C CA . ARG B 1 145 ? 18.531 7.617 -6.094 1 95.56 145 ARG B CA 1
ATOM 2411 C C . ARG B 1 145 ? 17.734 7.316 -4.836 1 95.56 145 ARG B C 1
ATOM 2413 O O . ARG B 1 145 ? 18.234 6.691 -3.902 1 95.56 145 ARG B O 1
ATOM 2420 N N . TYR B 1 146 ? 16.562 7.836 -4.777 1 95.88 146 TYR B N 1
ATOM 2421 C CA . TYR B 1 146 ? 15.656 7.535 -3.67 1 95.88 146 TYR B CA 1
ATOM 2422 C C . TYR B 1 146 ? 14.227 7.379 -4.16 1 95.88 146 TYR B C 1
ATOM 2424 O O . TYR B 1 146 ? 13.945 7.559 -5.348 1 95.88 146 TYR B O 1
ATOM 2432 N N . GLY B 1 147 ? 13.344 6.945 -3.266 1 96.56 147 GLY B N 1
ATOM 2433 C CA . GLY B 1 147 ? 11.961 6.684 -3.635 1 96.56 147 GLY B CA 1
ATOM 2434 C C . GLY B 1 147 ? 11.75 5.293 -4.203 1 96.56 147 GLY B C 1
ATOM 2435 O O . GLY B 1 147 ? 11.789 5.098 -5.418 1 96.56 147 GLY B O 1
ATOM 2436 N N . PHE B 1 148 ? 11.562 4.375 -3.369 1 97.5 148 PHE B N 1
ATOM 2437 C CA . PHE B 1 148 ? 11.406 2.977 -3.742 1 97.5 148 PHE B CA 1
ATOM 2438 C C . PHE B 1 148 ? 10.023 2.469 -3.354 1 97.5 148 PHE B C 1
ATOM 2440 O O . PHE B 1 148 ? 9.859 1.817 -2.318 1 97.5 148 PHE B O 1
ATOM 2447 N N . PRO B 1 149 ? 9.008 2.643 -4.219 1 97.56 149 PRO B N 1
ATOM 2448 C CA . PRO B 1 149 ? 7.617 2.338 -3.871 1 97.56 149 PRO B CA 1
ATOM 2449 C C . PRO B 1 149 ? 7.258 0.874 -4.113 1 97.56 149 PRO B C 1
ATOM 2451 O O . PRO B 1 149 ? 6.328 0.579 -4.867 1 97.56 149 PRO B O 1
ATOM 2454 N N . SER B 1 150 ? 7.895 -0.018 -3.377 1 98 150 SER B N 1
ATOM 2455 C CA . SER B 1 150 ? 7.699 -1.45 -3.572 1 98 150 SER B CA 1
ATOM 2456 C C . SER B 1 150 ? 6.277 -1.869 -3.205 1 98 150 SER B C 1
ATOM 2458 O O . SER B 1 150 ? 5.656 -2.662 -3.914 1 98 150 SER B O 1
ATOM 2460 N N . LEU B 1 151 ? 5.75 -1.322 -2.129 1 98.56 151 LEU B N 1
ATOM 2461 C CA . LEU B 1 151 ? 4.398 -1.68 -1.711 1 98.56 151 LEU B CA 1
ATOM 2462 C C . LEU B 1 151 ? 3.371 -1.215 -2.738 1 98.56 151 LEU B C 1
ATOM 2464 O O . LEU B 1 151 ? 2.391 -1.914 -3 1 98.56 151 LEU B O 1
ATOM 2468 N N . MET B 1 152 ? 3.59 -0.073 -3.352 1 98.5 152 MET B N 1
ATOM 2469 C CA . MET B 1 152 ? 2.67 0.437 -4.363 1 98.5 152 MET B CA 1
ATOM 2470 C C . MET B 1 152 ? 2.678 -0.451 -5.605 1 98.5 152 MET B C 1
ATOM 2472 O O . MET B 1 152 ? 1.62 -0.773 -6.148 1 98.5 152 MET B O 1
ATOM 2476 N N . THR B 1 153 ? 3.855 -0.813 -5.992 1 98.3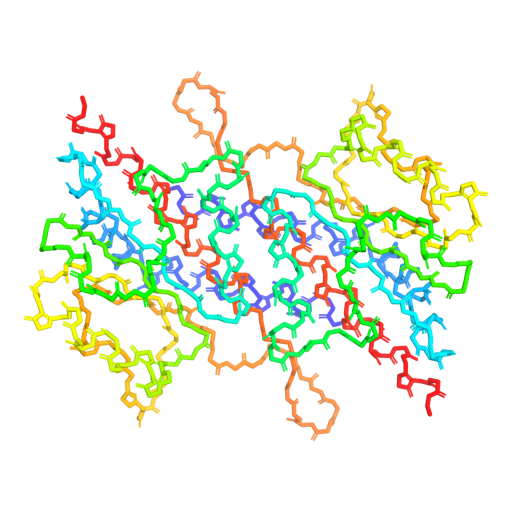8 153 THR B N 1
ATOM 2477 C CA . THR B 1 153 ? 3.955 -1.668 -7.168 1 98.38 153 THR B CA 1
ATOM 2478 C C . THR B 1 153 ? 3.354 -3.043 -6.891 1 98.38 153 THR B C 1
ATOM 2480 O O . THR B 1 153 ? 2.674 -3.613 -7.75 1 98.38 153 THR B O 1
ATOM 2483 N N . GLY B 1 154 ? 3.635 -3.561 -5.707 1 98.69 154 GLY B N 1
ATOM 2484 C CA . GLY B 1 154 ? 3.012 -4.812 -5.305 1 98.69 154 GLY B CA 1
ATOM 2485 C C . GLY B 1 154 ? 1.496 -4.754 -5.309 1 98.69 154 GLY B C 1
ATOM 2486 O O . GLY B 1 154 ? 0.835 -5.684 -5.777 1 98.69 154 GLY B O 1
ATOM 2487 N N . LEU B 1 155 ? 0.963 -3.652 -4.82 1 98.81 155 LEU B N 1
ATOM 2488 C CA . LEU B 1 155 ? -0.484 -3.482 -4.762 1 98.81 155 LEU B CA 1
ATOM 2489 C C . LEU B 1 155 ? -1.081 -3.412 -6.164 1 98.81 155 LEU B C 1
ATOM 2491 O O . LEU B 1 155 ? -2.188 -3.904 -6.398 1 98.81 155 LEU B O 1
ATOM 2495 N N . TYR B 1 156 ? -0.374 -2.809 -7.07 1 98.81 156 TYR B N 1
ATOM 2496 C CA . TYR B 1 156 ? -0.85 -2.779 -8.453 1 98.81 156 TYR B CA 1
ATOM 2497 C C . TYR B 1 156 ? -1.036 -4.191 -8.992 1 98.81 156 TYR B C 1
ATOM 2499 O O . TYR B 1 156 ? -2.08 -4.508 -9.57 1 98.81 156 TYR B O 1
ATOM 2507 N N . ILE B 1 157 ? -0.034 -4.961 -8.828 1 98.81 157 ILE B N 1
ATOM 2508 C CA . ILE B 1 157 ? -0.08 -6.336 -9.312 1 98.81 157 ILE B CA 1
ATOM 2509 C C . ILE B 1 157 ? -1.143 -7.117 -8.547 1 98.81 157 ILE B C 1
ATOM 2511 O O . ILE B 1 157 ? -1.87 -7.926 -9.133 1 98.81 157 ILE B O 1
ATOM 2515 N N . TYR B 1 158 ? -1.255 -6.879 -7.254 1 98.88 158 TYR B N 1
ATOM 2516 C CA . TYR B 1 158 ? -2.287 -7.52 -6.445 1 98.88 158 TYR B CA 1
ATOM 2517 C C . TYR B 1 158 ? -3.674 -7.246 -7.016 1 98.88 158 TYR B C 1
ATOM 2519 O O . TYR B 1 158 ? -4.484 -8.164 -7.156 1 98.88 158 TYR B O 1
ATOM 2527 N N . HIS B 1 159 ? -3.928 -5.969 -7.301 1 98.62 159 HIS B N 1
ATOM 2528 C CA . HIS B 1 159 ? -5.23 -5.621 -7.855 1 98.62 159 HIS B CA 1
ATOM 2529 C C . HIS B 1 159 ? -5.457 -6.297 -9.203 1 98.62 159 HIS B C 1
ATOM 2531 O O . HIS B 1 159 ? -6.547 -6.816 -9.469 1 98.62 159 HIS B O 1
ATOM 2537 N N . ALA B 1 160 ? -4.453 -6.285 -10.008 1 98.25 160 ALA B N 1
ATOM 2538 C CA . ALA B 1 160 ? -4.547 -6.938 -11.312 1 98.25 160 ALA B CA 1
ATOM 2539 C C . ALA B 1 160 ? -4.891 -8.414 -11.164 1 98.25 160 ALA B C 1
ATOM 2541 O O . ALA B 1 160 ? -5.781 -8.922 -11.844 1 98.25 160 ALA B O 1
ATOM 2542 N N . LEU B 1 161 ? -4.184 -9.102 -10.227 1 98.56 161 LEU B N 1
ATOM 2543 C CA . LEU B 1 161 ? -4.438 -10.508 -9.953 1 98.56 161 LEU B CA 1
ATOM 2544 C C . LEU B 1 161 ? -5.859 -10.711 -9.438 1 98.56 161 LEU B C 1
ATOM 2546 O O . LEU B 1 161 ? -6.559 -11.625 -9.867 1 98.56 161 LEU B O 1
ATOM 2550 N N . SER B 1 162 ? -6.242 -9.852 -8.523 1 97.94 162 SER B N 1
ATOM 2551 C CA . SER B 1 162 ? -7.551 -9.961 -7.883 1 97.94 162 SER B CA 1
ATOM 2552 C C . SER B 1 162 ? -8.68 -9.812 -8.898 1 97.94 162 SER B C 1
ATOM 2554 O O . SER B 1 162 ? -9.625 -10.602 -8.898 1 97.94 162 SER B O 1
ATOM 2556 N N . PHE B 1 163 ? -8.555 -8.797 -9.789 1 96.5 163 PHE B N 1
ATOM 2557 C CA . PHE B 1 163 ? -9.57 -8.586 -10.82 1 96.5 163 PHE B CA 1
ATOM 2558 C C . PHE B 1 163 ? -9.664 -9.797 -11.742 1 96.5 163 PHE B C 1
ATOM 2560 O O . PHE B 1 163 ? -10.766 -10.273 -12.031 1 96.5 163 PHE B O 1
ATOM 2567 N N . THR B 1 164 ? -8.555 -10.227 -12.195 1 96.94 164 THR B N 1
ATOM 2568 C CA . THR B 1 164 ? -8.492 -11.336 -13.133 1 96.94 164 THR B CA 1
ATOM 2569 C C . THR B 1 164 ? -9.016 -12.617 -12.492 1 96.94 164 THR B C 1
ATOM 2571 O O . THR B 1 164 ? -9.766 -13.367 -13.117 1 96.94 164 THR B O 1
ATOM 2574 N N . LEU B 1 165 ? -8.633 -12.859 -11.266 1 97.31 165 LEU B N 1
ATOM 2575 C CA . LEU B 1 165 ? -9.078 -14.023 -10.508 1 97.31 165 LEU B CA 1
ATOM 2576 C C . LEU B 1 165 ? -10.594 -14.031 -10.359 1 97.31 165 LEU B C 1
ATOM 2578 O O . LEU B 1 165 ? -11.242 -15.047 -10.609 1 97.31 165 LEU B O 1
ATOM 2582 N N . LYS B 1 166 ? -11.188 -12.914 -9.984 1 95 166 LYS B N 1
ATOM 2583 C CA . LYS B 1 166 ? -12.625 -12.805 -9.781 1 95 166 LYS B CA 1
ATOM 2584 C C . LYS B 1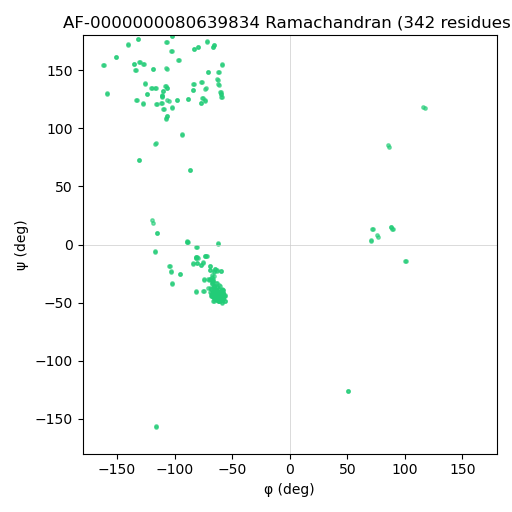 166 ? -13.383 -13.031 -11.086 1 95 166 LYS B C 1
ATOM 2586 O O . LYS B 1 166 ? -14.445 -13.664 -11.094 1 95 166 LYS B O 1
ATOM 2591 N N . GLU B 1 167 ? -12.82 -12.484 -12.117 1 93.12 167 GLU B N 1
ATOM 2592 C CA . GLU B 1 167 ? -13.422 -12.703 -13.43 1 93.12 167 GLU B CA 1
ATOM 2593 C C . GLU B 1 167 ? -13.438 -14.188 -13.797 1 93.12 167 GLU B C 1
ATOM 2595 O O . GLU B 1 167 ? -14.438 -14.695 -14.305 1 93.12 167 GLU B O 1
ATOM 2600 N N . MET B 1 168 ? -12.391 -14.859 -13.516 1 93.94 168 MET B N 1
ATOM 2601 C CA . MET B 1 168 ? -12.281 -16.281 -13.828 1 93.94 168 MET B CA 1
ATOM 2602 C C . MET B 1 168 ? -13.227 -17.109 -12.969 1 93.94 168 MET B C 1
ATOM 2604 O O . MET B 1 168 ? -13.789 -18.094 -13.43 1 93.94 168 MET B O 1
ATOM 2608 N N . MET B 1 169 ? -13.312 -16.688 -11.805 1 94.44 169 MET B N 1
ATOM 2609 C CA . MET B 1 169 ? -14.18 -17.422 -10.883 1 94.44 169 MET B CA 1
ATOM 2610 C C . MET B 1 169 ? -15.641 -17.281 -11.281 1 94.44 169 MET B C 1
ATOM 2612 O O . MET B 1 169 ? -16.438 -18.188 -11.047 1 94.44 169 MET B O 1
ATOM 2616 N N . GLN B 1 170 ? -16 -16.172 -11.82 1 89.06 170 GLN B N 1
ATOM 2617 C CA . GLN B 1 170 ? -17.375 -15.961 -12.297 1 89.06 170 GLN B CA 1
ATOM 2618 C C . GLN B 1 170 ? -17.672 -16.859 -13.492 1 89.06 170 GLN B C 1
ATOM 2620 O O . GLN B 1 170 ? -18.828 -17.234 -13.711 1 89.06 170 GLN B O 1
ATOM 2625 N N . GLU B 1 171 ? -16.672 -17.203 -14.188 1 86.56 171 GLU B N 1
ATOM 2626 C CA . GLU B 1 171 ? -16.844 -18.094 -15.328 1 86.56 171 GLU B CA 1
ATOM 2627 C C . GLU B 1 171 ? -17.078 -19.531 -14.875 1 86.56 171 GLU B C 1
ATOM 2629 O O . GLU B 1 171 ? -17.703 -20.328 -15.594 1 86.56 171 GLU B O 1
ATOM 2634 N N . TYR B 1 172 ? -16.516 -19.844 -13.758 1 81.19 172 TYR B N 1
ATOM 2635 C CA . TYR B 1 172 ? -16.672 -21.203 -13.219 1 81.19 172 TYR B CA 1
ATOM 2636 C C . TYR B 1 172 ? -18.016 -21.344 -12.5 1 81.19 172 TYR B C 1
ATOM 2638 O O . TYR B 1 172 ? -18.422 -22.453 -12.172 1 81.19 172 TYR B O 1
ATOM 2646 N N . ALA B 1 173 ? -18.562 -20.234 -12.234 1 67.38 173 ALA B N 1
ATOM 2647 C CA . ALA B 1 173 ? -19.844 -20.281 -11.539 1 67.38 173 ALA B CA 1
ATOM 2648 C C . ALA B 1 173 ? -21.016 -20.297 -12.523 1 67.38 173 ALA B C 1
ATOM 2650 O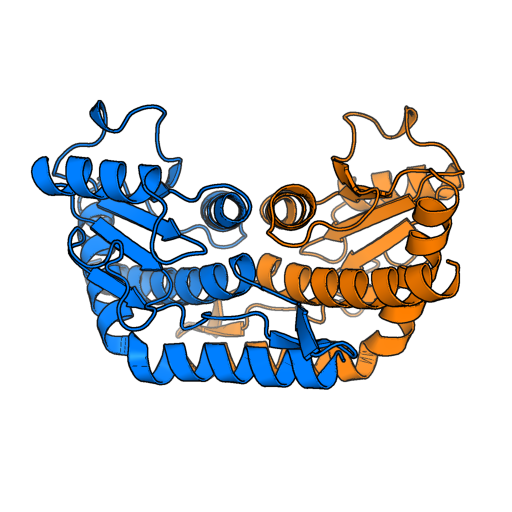 O . ALA B 1 173 ? -20.906 -19.75 -13.625 1 67.38 173 ALA B O 1
#

InterPro domains:
  IPR019676 Domain of unknown function DUF2529 [PF10740] (1-169)
  IPR046348 SIS domain superfamily [SSF53697] (1-163)

Foldseek 3Di:
DVVLVVVLVVVLLVCLVVPVVVLLLVLLVLQLQLLLVPHAEEEEDPDLLVVLVCCQPPNPQHFGRYDHDDPDCVVPALSYAYEYEDLALADPVRLVRLQVCQVRNHAYEYEHADDPPDDGSCVRHPGYRHLSQHAARAADPVGHHHHRPRNVSVNSSVVSSRVSNVVVNVVVD/DVVLVVVLVVVLLVCLVVPVVVLLLVLLVLQLQLLLVPHAEEEEDPDLLVVLVCCQPVNPQHFGRYDHDDPDCVVPALSYAYEYEDLALADPVRLVRLQVCQVRNHAYEYEHADDPPDDGSCVRHPGYRHLSQHAARAADPVGHHHHRPRNVSVNSSVVSSRVSNVVVNVVVD

Organism: Bacillus amyloliquefaciens (strain ATCC 23350 / DSM 7 / BCRC 11601 / CCUG 28519 / NBRC 15535 / NRRL B-14393 / F) (NCBI:txid692420)

Nearest PDB structures (foldseek):
  3jx9-assembly1_B  TM=9.023E-01  e=9.044E-13  Exiguobacterium sibiricum 255-15
  2xhz-assembly1_B  TM=6.545E-01  e=8.954E-07  Escherichia coli
  2a3n-assembly1_A-2  TM=7.509E-01  e=3.866E-05  Salmonella enterica subsp. enterica serovar Typhimurium str. LT2
  1m3s-assembly1_A  TM=6.127E-01  e=5.633E-05  Bacillus subtilis
  1viv-assembly1_A  TM=5.865E-01  e=7.240E-05  Bacillus subtilis

Radius of gyration: 20.08 Å; Cα contacts (8 Å, |Δi|>4): 663; chains: 2; bounding box: 49×53×47 Å

Sequence (346 aa):
MLKIFTTQLAGIFSRIQDKESEAIEDGARLLAQAAVSGHSIYLYGANEMQGILCEAELGSEPMPAVKAFPDTADSITESDRVLMFCSSPGTAEEQALAQKLYEKGVGLVCVSPVIKDQTGIEEFCDVHIDSKLKMPLLPDEDGTRYGFPSLMTGLYIYHALSFTLKEMMQEYAMLKIFTTQLAGIFSRIQDKESEAIEDGARLLAQAAVSGHSIYLYGANEMQGILCEAELGSEPMPAVKAFPDTADSITESDRVLMFCSSPGTAEEQALAQKLYEKGVGLVCVSPVIKDQTGIEEFCDVHIDSKLKMPLLPDEDGTRYGFPSLMTGLYIYHALSFTLKEMMQEYA

Secondary structure (DSSP, 8-state):
-HHHHHHHHHHHHHHHHHHSHHHHHHHHHHHHHHHHTT--EEEEE-GGGGHHHHHHHHSSSPPTTEEE--SSGGG--TTSEEEEE-SSS--HHHHHHHHHHHHHT-EEEEEE---TT---GGGG-SEEEE----S-SEE-TTS-EE---HHHHHHHHHHHHHHHHHHHHHHH-/-HHHHHHHHHHHHHHHHHHSHHHHHHHHHHHHHHHHTT--EEEEE-GGGGHHHHHHHHSSSPPTTEEE--S-GGG--TTSEEEEE-SSS--HHHHHHHHHHHHHT-EEEEEE---TT---GGGG-SEEEE----S-SEE-TTS-EE---HHHHHHHHHHHHHHHHHHHHHHH-

Solvent-accessible surface area (backbone atoms only — not comparable to full-atom values): 18054 Å² total; per-residue (Å²): 106,64,66,59,47,52,52,52,50,44,50,38,54,49,48,33,59,69,73,29,46,66,39,40,52,52,35,16,50,59,48,32,55,19,41,76,72,74,30,42,34,27,42,41,36,61,62,21,33,41,20,49,54,27,35,40,69,46,30,96,72,47,46,80,45,60,39,73,51,64,98,52,73,82,80,60,48,54,66,25,26,36,42,35,44,40,78,42,37,46,54,74,68,54,35,52,50,35,41,54,38,40,74,64,51,29,47,29,32,35,35,24,21,77,52,89,96,50,90,47,42,62,85,37,35,78,29,57,36,55,50,68,58,80,62,47,69,37,80,43,94,88,72,50,61,40,64,68,65,47,50,51,47,49,42,52,51,48,50,52,30,44,54,51,19,53,55,52,47,55,69,75,94,106,65,66,58,46,51,51,51,49,45,49,38,54,50,48,33,59,71,72,29,46,66,39,40,51,53,35,15,50,59,47,33,54,18,40,77,71,74,30,41,32,28,43,41,36,61,61,20,34,39,21,50,53,27,34,39,70,47,30,95,73,46,45,79,46,61,41,73,52,65,99,52,73,81,81,62,47,53,65,26,27,34,42,35,44,42,79,42,40,47,52,75,68,53,36,51,51,36,40,53,39,41,74,64,51,28,47,29,30,35,35,24,22,77,52,90,96,53,89,47,42,62,85,38,36,79,30,56,36,55,50,69,58,81,64,45,68,36,81,44,94,86,72,50,62,40,65,68,63,47,50,52,46,49,44,51,52,47,48,51,29,44,54,50,20,53,54,52,48,54,68,75,95

pLDDT: mean 95.93, std 3.72, range [67.0, 98.88]